Protein AF-A0A2S6ZHN0-F1 (afdb_monomer)

Foldseek 3Di:
DVPDDPVVVVVVVVVVCVLVVLCVPVQNVLVPVDDPDDLLCVQLDPDDDDDDDDLVCLVVCLSVVLVVVQCNQVSLVPDFCVVDVSNHAAAEAEADQVLSSADNPCCLVCLQPVVRSSYHYDHDHLDLVSVCVRQNPVSSVVNVVSDQKDKAAQHPDLVRLVVVLVVQPKDKDKDWDWDWDDDPDTDIDIDIDIDIDRPAHSVRSNVLDDQWMWMGGNPDPHIDIDGDDDLVVDPVNVVVDDPDDDDDDDPD

InterPro domains:
  IPR003688 Type IV secretion system protein TraG/VirD4 [PF02534] (3-246)
  IPR027417 P-loop containing nucleoside triphosphate hydrolase [G3DSA:3.40.50.300] (8-241)
  IPR027417 P-loop containing nucleoside triphosphate hydrolase [SSF52540] (2-240)
  IPR051539 Type IV secretion system coupling protein TraD/TraG/VirD4-like [PTHR37937] (2-244)

Mean predicted aligned error: 7.83 Å

Solvent-accessible surface area (backbone atoms only — not comparable to full-atom values): 15325 Å² total; per-residue (Å²): 114,97,83,53,59,70,70,60,43,52,50,53,52,48,66,61,45,60,82,52,54,65,54,70,39,67,69,50,33,67,69,61,74,65,80,97,73,60,64,70,42,57,25,53,49,99,75,86,87,85,87,87,75,58,83,95,43,34,80,81,39,36,66,58,52,41,50,51,52,38,50,42,49,59,58,48,62,76,59,48,43,92,83,34,86,60,47,74,44,71,41,76,48,73,30,78,53,42,53,73,64,42,74,44,68,55,56,74,68,37,54,83,54,37,58,74,39,40,36,42,80,47,72,38,67,94,48,69,68,54,40,30,73,52,58,35,62,71,50,37,49,52,52,56,74,59,45,57,64,47,79,44,64,46,41,87,51,69,66,57,18,46,55,50,20,60,72,68,32,70,41,78,45,80,46,76,47,77,47,77,48,84,62,102,63,77,48,79,47,79,47,79,46,81,42,85,38,54,62,46,48,38,70,53,42,47,63,50,44,88,60,31,36,37,37,42,45,76,92,54,96,62,74,44,80,46,71,59,87,53,54,90,81,35,71,82,47,51,77,67,66,72,81,85,79,85,80,82,76,84,90,126

Organism: NCBI:txid487867

Structure (mmCIF, N/CA/C/O backbone):
data_AF-A0A2S6ZHN0-F1
#
_entry.id   AF-A0A2S6ZHN0-F1
#
loop_
_atom_site.group_PDB
_atom_site.id
_atom_site.type_symbol
_atom_site.label_atom_id
_atom_site.label_alt_id
_atom_site.label_comp_id
_atom_site.label_asym_id
_atom_site.label_entity_id
_atom_site.label_seq_id
_atom_site.pdbx_PDB_ins_code
_atom_site.Cartn_x
_atom_site.Cartn_y
_atom_site.Cartn_z
_atom_site.occupancy
_atom_site.B_iso_or_equiv
_atom_site.auth_seq_id
_atom_site.auth_comp_id
_atom_site.auth_asym_id
_atom_site.auth_atom_id
_atom_site.pdbx_PDB_model_num
ATOM 1 N N . LEU A 1 1 ? -4.794 26.385 31.614 1.00 54.94 1 LEU A N 1
ATOM 2 C CA . LEU A 1 1 ? -6.122 26.478 30.959 1.00 54.94 1 LEU A CA 1
ATOM 3 C C . LEU A 1 1 ? -7.094 27.342 31.759 1.00 54.94 1 LEU A C 1
ATOM 5 O O . LEU A 1 1 ? -7.532 28.339 31.214 1.00 54.94 1 LEU A O 1
ATOM 9 N N . LEU A 1 2 ? -7.361 27.046 33.039 1.00 55.50 2 LEU A N 1
ATOM 10 C CA . LEU A 1 2 ? -8.273 27.838 33.896 1.00 55.50 2 LEU A CA 1
ATOM 11 C C . LEU A 1 2 ? -7.789 29.262 34.259 1.00 55.50 2 LEU A C 1
ATOM 13 O O . LEU A 1 2 ? -8.520 30.006 34.896 1.00 55.50 2 LEU A O 1
ATOM 17 N N . SER A 1 3 ? -6.566 29.639 33.881 1.00 64.62 3 SER A N 1
ATOM 18 C CA . SER A 1 3 ? -5.940 30.930 34.204 1.00 64.62 3 SER A CA 1
ATOM 19 C C . SER A 1 3 ? -5.756 31.851 32.992 1.00 64.62 3 SER A C 1
ATOM 21 O O . SER A 1 3 ? -5.047 32.848 33.092 1.00 64.62 3 SER A O 1
ATOM 23 N N . GLN A 1 4 ? -6.300 31.489 31.826 1.00 66.00 4 GLN A N 1
ATOM 24 C CA . GLN A 1 4 ? -6.181 32.298 30.610 1.00 66.00 4 GLN A CA 1
ATOM 25 C C . GLN A 1 4 ? -7.371 33.245 30.447 1.00 66.00 4 GLN A C 1
ATOM 27 O O . GLN A 1 4 ? -8.463 32.950 30.923 1.00 66.00 4 GLN A O 1
ATOM 32 N N . ALA A 1 5 ? -7.145 34.371 29.762 1.00 78.38 5 ALA A N 1
ATOM 33 C CA . ALA A 1 5 ? -8.186 35.340 29.426 1.00 78.38 5 ALA A CA 1
ATOM 34 C C . ALA A 1 5 ? -9.361 34.662 28.697 1.00 78.38 5 ALA A C 1
ATOM 36 O O . ALA A 1 5 ? -9.144 33.750 27.893 1.00 78.38 5 ALA A O 1
ATOM 37 N N . GLU A 1 6 ? -10.591 35.110 28.970 1.00 74.62 6 GLU A N 1
ATOM 38 C CA . GLU A 1 6 ? -11.830 34.474 28.489 1.00 74.62 6 GLU A CA 1
ATOM 39 C C . GLU A 1 6 ? -11.846 34.263 26.969 1.00 74.62 6 GLU A C 1
ATOM 41 O O . GLU A 1 6 ? -12.213 33.184 26.506 1.00 74.62 6 GLU A O 1
ATOM 46 N N . GLU A 1 7 ? -11.355 35.232 26.191 1.00 74.81 7 GLU A N 1
ATOM 47 C CA . GLU A 1 7 ? -11.250 35.113 24.731 1.00 74.81 7 GLU A CA 1
ATOM 48 C C . GLU A 1 7 ? -10.302 33.987 24.295 1.00 74.81 7 GLU A C 1
ATOM 50 O O . GLU A 1 7 ? -10.600 33.224 23.374 1.00 74.81 7 GLU A O 1
ATOM 55 N N . THR A 1 8 ? -9.166 33.826 24.980 1.00 78.25 8 THR A N 1
ATOM 56 C CA . THR A 1 8 ? -8.216 32.752 24.668 1.00 78.25 8 THR A CA 1
ATOM 57 C C . THR A 1 8 ? -8.761 31.393 25.097 1.00 78.25 8 THR A C 1
ATOM 59 O O . THR A 1 8 ? -8.550 30.402 24.403 1.00 78.25 8 THR A O 1
ATOM 62 N N . PHE A 1 9 ? -9.498 31.329 26.208 1.00 81.38 9 PHE A N 1
ATOM 63 C CA . PHE A 1 9 ? -10.170 30.107 26.642 1.00 81.38 9 PHE A CA 1
ATOM 64 C C . PHE A 1 9 ? -11.275 29.682 25.664 1.00 81.38 9 PHE A C 1
ATOM 66 O O . PHE A 1 9 ? -11.333 28.513 25.282 1.00 81.38 9 PHE A O 1
ATOM 73 N N . ALA A 1 10 ? -12.107 30.622 25.205 1.00 80.56 10 ALA A N 1
ATOM 74 C CA . ALA A 1 10 ? -13.124 30.378 24.183 1.00 80.56 10 ALA A CA 1
ATOM 75 C C . ALA A 1 10 ? -12.508 29.906 22.857 1.00 80.56 10 ALA A C 1
ATOM 77 O O . ALA A 1 10 ? -12.991 28.932 22.280 1.00 80.56 10 ALA A O 1
ATOM 78 N N . SER A 1 11 ? -11.410 30.530 22.420 1.00 83.94 11 SER A N 1
ATOM 79 C CA . SER A 1 11 ? -10.662 30.108 21.229 1.00 83.94 11 SER A CA 1
ATOM 80 C C . SER A 1 11 ? -10.127 28.675 21.365 1.00 83.94 11 SER A C 1
ATOM 82 O O . SER A 1 11 ? -10.394 27.832 20.511 1.00 83.94 11 SER A O 1
ATOM 84 N N . ILE A 1 12 ? -9.479 28.346 22.490 1.00 83.69 12 ILE A N 1
ATOM 85 C CA . ILE A 1 12 ? -8.986 26.986 22.766 1.00 83.69 12 ILE A CA 1
ATOM 86 C C . ILE A 1 12 ? -10.135 25.969 22.778 1.00 83.69 12 ILE A C 1
ATOM 88 O O . ILE A 1 12 ? -10.010 24.884 22.211 1.00 83.69 12 ILE A O 1
ATOM 92 N N . MET A 1 13 ? -11.257 26.310 23.413 1.00 83.69 13 MET A N 1
ATOM 93 C CA . MET A 1 13 ? -12.425 25.436 23.482 1.00 83.69 13 MET A CA 1
ATOM 94 C C . MET A 1 13 ? -13.052 25.206 22.101 1.00 83.69 13 MET A C 1
ATOM 96 O O . MET A 1 13 ? -13.502 24.098 21.818 1.00 83.69 13 MET A O 1
ATOM 100 N N . GLY A 1 14 ? -13.064 26.226 21.238 1.00 81.44 14 GLY A N 1
ATOM 101 C CA . GLY A 1 14 ? -13.498 26.110 19.846 1.00 81.44 14 GLY A CA 1
ATOM 102 C C . GLY A 1 14 ? -12.643 25.110 19.069 1.00 81.44 14 GLY A C 1
ATOM 103 O O . GLY A 1 14 ? -13.171 24.121 18.560 1.00 81.44 14 GLY A O 1
ATOM 104 N N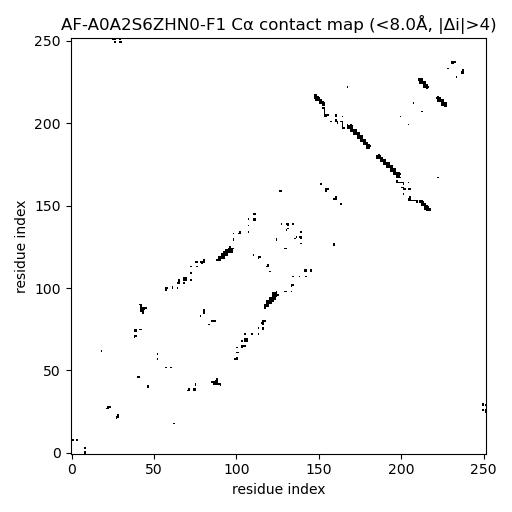 . THR A 1 15 ? -11.322 25.299 19.081 1.00 83.12 15 THR A N 1
ATOM 105 C CA . THR A 1 15 ? -10.363 24.415 18.398 1.00 83.12 15 THR A CA 1
ATOM 106 C C . THR A 1 15 ? -10.394 22.983 18.940 1.00 83.12 15 THR A C 1
ATOM 108 O O . THR A 1 15 ? -10.197 22.029 18.196 1.00 83.12 15 THR A O 1
ATOM 111 N N . PHE A 1 16 ? -10.667 22.800 20.236 1.00 82.31 16 PHE A N 1
ATOM 112 C CA . PHE A 1 16 ? -10.803 21.470 20.836 1.00 82.31 16 PHE A CA 1
ATOM 113 C C . PHE A 1 16 ? -12.096 20.752 20.423 1.00 82.31 16 PHE A C 1
ATOM 115 O O . PHE A 1 16 ? -12.094 19.536 20.234 1.00 82.31 16 PHE A O 1
ATOM 122 N N . LYS A 1 17 ? -13.209 21.483 20.296 1.00 82.81 17 LYS A N 1
ATOM 123 C CA . LYS A 1 17 ? -14.511 20.903 19.933 1.00 82.81 17 LYS A CA 1
ATOM 124 C C . LYS A 1 17 ? -14.601 20.533 18.459 1.00 82.81 17 LYS A C 1
ATOM 126 O O . LYS A 1 17 ? -15.274 19.563 18.128 1.00 82.81 17 LYS A O 1
ATOM 131 N N . GLU A 1 18 ? -13.928 21.274 17.586 1.00 82.62 18 GLU A N 1
ATOM 132 C CA . GLU A 1 18 ? -14.043 21.104 16.137 1.00 82.62 18 GLU A CA 1
ATOM 133 C C . GLU A 1 18 ? -13.786 19.655 15.655 1.00 82.62 18 GLU A C 1
ATOM 135 O O . GLU A 1 18 ? -14.659 19.111 14.973 1.00 82.62 18 GLU A O 1
ATOM 140 N N . PRO A 1 19 ? -12.713 18.949 16.076 1.00 79.69 19 PRO A N 1
ATOM 141 C CA . PRO A 1 19 ? -12.497 17.546 15.703 1.00 79.69 19 PRO A CA 1
ATOM 142 C C . PRO A 1 19 ? -13.522 16.571 16.304 1.00 79.69 19 PRO A C 1
ATOM 144 O O . PRO A 1 19 ? -13.689 15.458 15.802 1.00 79.69 19 PRO A O 1
ATOM 147 N N . LEU A 1 20 ? -14.192 16.956 17.395 1.00 84.44 20 LEU A N 1
ATOM 148 C CA . LEU A 1 20 ? -15.192 16.131 18.075 1.00 84.44 20 LEU A CA 1
ATOM 149 C C . LEU A 1 20 ? -16.580 16.249 17.435 1.00 84.44 20 LEU A C 1
ATOM 151 O O . LEU A 1 20 ? -17.410 15.366 17.635 1.00 84.44 20 LEU A O 1
ATOM 155 N N . ASN A 1 21 ? -16.825 17.280 16.620 1.00 84.56 21 ASN A N 1
ATOM 156 C CA . ASN A 1 21 ? -18.129 17.519 15.994 1.00 84.56 21 ASN A CA 1
ATOM 157 C C . ASN A 1 21 ? -18.622 16.342 15.141 1.00 84.56 21 ASN A C 1
ATOM 159 O O . ASN A 1 21 ? -19.826 16.128 15.034 1.00 84.56 21 ASN A O 1
ATOM 163 N N . GLN A 1 22 ? -17.717 15.540 14.572 1.00 81.94 22 GLN A N 1
ATOM 164 C CA . GLN A 1 22 ? -18.093 14.334 13.829 1.00 81.94 22 GLN A CA 1
ATOM 165 C C . GLN A 1 22 ? -18.891 13.334 14.686 1.00 81.94 22 GLN A C 1
ATOM 167 O O . GLN A 1 22 ? -19.795 12.683 14.168 1.00 81.94 22 GLN A O 1
ATOM 172 N N . PHE A 1 23 ? -18.609 13.245 15.993 1.00 85.88 23 PHE A N 1
ATOM 173 C CA . PHE A 1 23 ? -19.272 12.323 16.927 1.00 85.88 23 PHE A CA 1
ATOM 174 C C . PHE A 1 23 ? -20.663 12.800 17.353 1.00 85.88 23 PHE A C 1
ATOM 176 O O . PHE A 1 23 ? -21.388 12.060 18.000 1.00 85.88 23 PHE A O 1
ATOM 183 N N . ILE A 1 24 ? -21.074 14.008 16.952 1.00 86.19 24 ILE A N 1
ATOM 184 C CA . ILE A 1 24 ? -22.467 14.453 17.096 1.00 86.19 24 ILE A CA 1
ATOM 185 C C . ILE A 1 24 ? -23.378 13.663 16.140 1.00 86.19 24 ILE A C 1
ATOM 187 O O . ILE A 1 24 ? -24.579 13.545 16.375 1.00 86.19 24 ILE A O 1
ATOM 191 N N . ASN A 1 25 ? -22.826 13.108 15.053 1.00 84.62 25 ASN A N 1
ATOM 192 C CA . ASN A 1 25 ? -23.584 12.261 14.145 1.00 84.62 25 ASN A CA 1
ATOM 193 C C . ASN A 1 25 ? -24.035 10.982 14.879 1.00 84.62 25 ASN A C 1
ATOM 195 O O . ASN A 1 25 ? -23.173 10.192 15.269 1.00 84.62 25 ASN A O 1
ATOM 199 N N . PRO A 1 26 ? -25.351 10.716 14.999 1.00 86.88 26 PRO A N 1
ATOM 200 C CA . PRO A 1 26 ? -25.861 9.576 15.762 1.00 86.88 26 PRO A CA 1
ATOM 201 C C . PRO A 1 26 ? -25.418 8.227 15.181 1.00 86.88 26 PRO A C 1
ATOM 203 O O . PRO A 1 26 ? -25.310 7.248 15.909 1.00 86.88 26 PRO A O 1
ATOM 206 N N . ILE A 1 27 ? -25.109 8.172 13.880 1.00 84.44 27 ILE A N 1
ATOM 207 C CA . ILE A 1 27 ? -24.550 6.979 13.238 1.00 84.44 27 ILE A CA 1
ATOM 208 C C . ILE A 1 27 ? -23.132 6.718 13.728 1.00 84.44 27 ILE A C 1
ATOM 210 O O . ILE A 1 27 ? -22.792 5.576 14.028 1.00 84.44 27 ILE A O 1
ATOM 214 N N . LEU A 1 28 ? -22.305 7.761 13.810 1.00 85.12 28 LEU A N 1
ATOM 215 C CA . LEU A 1 28 ? -20.936 7.609 14.281 1.00 85.12 28 LEU A CA 1
ATOM 216 C C . LEU A 1 28 ? -20.892 7.337 15.785 1.00 85.12 28 LEU A C 1
ATOM 218 O O . LEU A 1 28 ? -20.127 6.477 16.212 1.00 85.12 28 LEU A O 1
ATOM 222 N N . ASP A 1 29 ? -21.723 8.028 16.564 1.00 88.12 29 ASP A N 1
ATOM 223 C CA . ASP A 1 29 ? -21.873 7.791 17.999 1.00 88.12 29 ASP A CA 1
ATOM 224 C C . ASP A 1 29 ? -22.263 6.331 18.266 1.00 88.12 29 ASP A C 1
ATOM 226 O O . ASP A 1 29 ? -21.507 5.604 18.902 1.00 88.12 29 ASP A O 1
ATOM 230 N N . ALA A 1 30 ? -23.341 5.838 17.646 1.00 87.38 30 ALA A N 1
ATOM 231 C CA . ALA A 1 30 ? -23.763 4.442 17.781 1.00 87.38 30 ALA A CA 1
ATOM 232 C C . ALA A 1 30 ? -22.699 3.435 17.303 1.00 87.38 30 ALA A C 1
ATOM 234 O O . ALA A 1 30 ? -22.547 2.364 17.886 1.00 87.38 30 ALA A O 1
ATOM 235 N N . ALA A 1 31 ? -21.941 3.761 16.251 1.00 83.69 31 ALA A N 1
ATOM 236 C CA . ALA A 1 31 ? -20.857 2.907 15.765 1.00 83.69 31 ALA A CA 1
ATOM 237 C C . ALA A 1 31 ? -19.626 2.896 16.689 1.00 83.69 31 ALA A C 1
ATOM 239 O O . ALA A 1 31 ? -18.811 1.979 16.602 1.00 83.69 31 ALA A O 1
ATOM 240 N N . THR A 1 32 ? -19.466 3.907 17.549 1.00 86.62 32 THR A N 1
ATOM 241 C CA . THR A 1 32 ? -18.297 4.078 18.430 1.00 86.62 32 THR A CA 1
ATOM 242 C C . THR A 1 32 ? -18.630 3.984 19.922 1.00 86.62 32 THR A C 1
ATOM 244 O O . THR A 1 32 ? -17.723 4.023 20.751 1.00 86.62 32 THR A O 1
ATOM 247 N N . SER A 1 33 ? -19.901 3.774 20.280 1.00 88.94 33 SER A N 1
ATOM 248 C CA . SER A 1 33 ? -20.387 3.671 21.663 1.00 88.94 33 SER A CA 1
ATOM 249 C C . SER A 1 33 ? -20.028 2.354 22.359 1.00 88.94 33 SER A C 1
ATOM 251 O O . SER A 1 33 ? -20.261 2.195 23.557 1.00 88.94 33 SER A O 1
ATOM 253 N N . GLY A 1 34 ? -19.502 1.380 21.620 1.00 88.69 34 GLY A N 1
ATOM 254 C CA . GLY A 1 34 ? -19.149 0.058 22.120 1.00 88.69 34 GLY A CA 1
ATOM 255 C C . GLY A 1 34 ? -17.919 -0.500 21.420 1.00 88.69 34 GLY A C 1
ATOM 256 O O . GLY A 1 34 ? -17.305 0.160 20.582 1.00 88.69 34 GLY A O 1
ATOM 257 N N . ASN A 1 35 ? -17.538 -1.723 21.784 1.00 89.56 35 ASN A N 1
ATOM 258 C CA . ASN A 1 35 ? -16.418 -2.383 21.140 1.00 89.56 35 ASN A CA 1
ATOM 259 C C . ASN A 1 35 ? -16.554 -3.912 21.139 1.00 89.56 35 ASN A C 1
ATOM 261 O O . ASN A 1 35 ? -16.540 -4.534 22.200 1.00 89.56 35 ASN A O 1
ATOM 265 N N . ASP A 1 36 ? -16.613 -4.510 19.949 1.00 87.69 36 ASP A N 1
ATOM 266 C CA . ASP A 1 36 ? -16.720 -5.965 19.771 1.00 87.69 36 ASP A CA 1
ATOM 267 C C . ASP A 1 36 ? -15.350 -6.664 19.720 1.00 87.69 36 ASP A C 1
ATOM 269 O O . ASP A 1 36 ? -15.246 -7.882 19.896 1.00 87.69 36 ASP A O 1
ATOM 273 N N . PHE A 1 37 ? -14.273 -5.917 19.452 1.00 91.69 37 PHE A N 1
ATOM 274 C CA . PHE A 1 37 ? -12.925 -6.468 19.324 1.00 91.69 37 PHE A CA 1
ATOM 275 C C . PHE A 1 37 ? -11.850 -5.473 19.759 1.00 91.69 37 PHE A C 1
ATOM 277 O O . PHE A 1 37 ? -11.944 -4.272 19.551 1.00 91.69 37 PHE A O 1
ATOM 284 N N . LEU A 1 38 ? -10.748 -5.963 20.319 1.00 93.81 38 LEU A N 1
ATOM 285 C CA . LEU A 1 38 ? -9.634 -5.091 20.675 1.00 93.81 38 LEU A CA 1
ATOM 286 C C . LEU A 1 38 ? -8.626 -5.022 19.528 1.00 93.81 38 LEU A C 1
ATOM 288 O O . LEU A 1 38 ? -8.196 -6.047 19.002 1.00 93.81 38 LEU A O 1
ATOM 292 N N . LEU A 1 39 ? -8.155 -3.818 19.196 1.00 94.56 39 LEU A N 1
ATOM 293 C CA . LEU A 1 39 ? -7.037 -3.651 18.256 1.00 94.56 39 LEU A CA 1
ATOM 294 C C . LEU A 1 39 ? -5.747 -4.318 18.765 1.00 94.56 39 LEU A C 1
ATOM 296 O O . LEU A 1 39 ? -4.875 -4.646 17.969 1.00 94.56 39 LEU A O 1
ATOM 300 N N . THR A 1 40 ? -5.631 -4.567 20.073 1.00 94.44 40 THR A N 1
ATOM 301 C CA . THR A 1 40 ? -4.529 -5.326 20.692 1.00 94.44 40 THR A CA 1
ATOM 302 C C . THR A 1 40 ? -4.643 -6.841 20.508 1.00 94.44 40 THR A C 1
ATOM 304 O O . THR A 1 40 ? -3.696 -7.556 20.842 1.00 94.44 40 THR A O 1
ATOM 307 N N . ASP A 1 41 ? -5.779 -7.340 20.011 1.00 95.38 41 ASP A N 1
ATOM 308 C CA . ASP A 1 41 ? -5.947 -8.748 19.641 1.00 95.38 41 ASP A CA 1
ATOM 309 C C . ASP A 1 41 ? -5.419 -9.040 18.235 1.00 95.38 41 ASP A C 1
ATOM 311 O O . ASP A 1 41 ? -5.170 -10.201 17.889 1.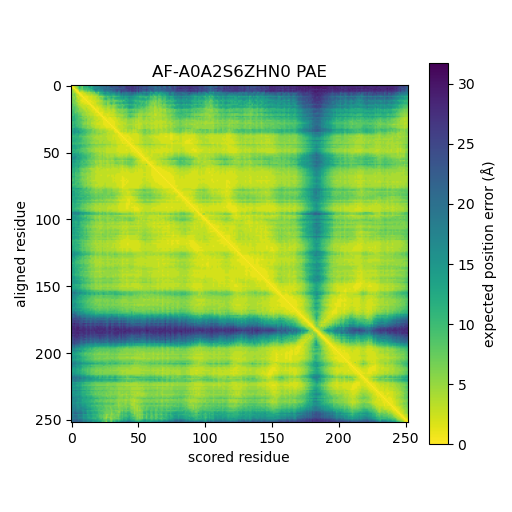00 95.38 41 ASP A O 1
ATOM 315 N N . VAL A 1 42 ? -5.231 -7.994 17.425 1.00 94.62 42 VAL A N 1
ATOM 316 C CA . VAL A 1 42 ? -4.542 -8.090 16.140 1.00 94.62 42 VAL A CA 1
ATOM 317 C C . VAL A 1 42 ? -3.175 -8.732 16.393 1.00 94.62 42 VAL A C 1
ATOM 319 O O . VAL A 1 42 ? -2.519 -8.469 17.396 1.00 94.62 42 VAL A O 1
ATOM 322 N N . ARG A 1 43 ? -2.784 -9.674 15.529 1.00 95.19 43 ARG A N 1
ATOM 323 C CA . ARG A 1 43 ? -1.592 -10.539 15.666 1.00 95.19 43 ARG A CA 1
ATOM 324 C C . ARG A 1 43 ? -1.629 -11.597 16.779 1.00 95.19 43 ARG A C 1
ATOM 326 O O . ARG A 1 43 ? -0.876 -12.566 16.676 1.00 95.19 43 ARG A O 1
ATOM 333 N N . LYS A 1 44 ? -2.487 -11.479 17.799 1.00 95.56 44 LYS A N 1
ATOM 334 C CA . LYS A 1 44 ? -2.651 -12.513 18.844 1.00 95.56 44 LYS A CA 1
ATOM 335 C C . LYS A 1 44 ? -3.593 -13.633 18.428 1.00 95.56 44 LYS A C 1
ATOM 337 O O . LYS A 1 44 ? -3.354 -14.797 18.745 1.00 95.56 44 LYS A O 1
ATOM 342 N N . LYS A 1 45 ? -4.651 -13.280 17.698 1.00 95.00 45 LYS A N 1
ATOM 343 C CA . LYS A 1 45 ? -5.633 -14.211 17.129 1.00 95.00 45 LYS A CA 1
ATOM 344 C C . LYS A 1 45 ? -5.784 -13.979 15.626 1.00 95.00 45 LYS A C 1
ATOM 346 O O . LYS A 1 45 ? -5.399 -12.931 15.109 1.00 95.00 45 LYS A O 1
ATOM 351 N N . LYS A 1 46 ? -6.349 -14.959 14.917 1.00 93.75 46 LYS A N 1
ATOM 352 C CA . LYS A 1 46 ? -6.736 -14.795 13.509 1.00 93.75 46 LYS A CA 1
ATOM 353 C C . LYS A 1 46 ? -7.910 -13.815 13.447 1.00 93.75 46 LYS A C 1
ATOM 355 O O . LYS A 1 46 ? -9.013 -14.165 13.852 1.00 93.75 46 LYS A O 1
ATOM 360 N N . LEU A 1 47 ? -7.649 -12.592 12.996 1.00 93.19 47 LEU A N 1
ATOM 361 C CA . LEU A 1 47 ? -8.619 -11.501 12.934 1.00 93.19 47 LEU A CA 1
ATOM 362 C C . LEU A 1 47 ? -8.451 -10.750 11.611 1.00 93.19 47 LEU A C 1
ATOM 364 O O . LEU A 1 47 ? -7.331 -10.398 11.242 1.00 93.19 47 LEU A O 1
ATOM 368 N N . SER A 1 48 ? -9.567 -10.488 10.935 1.00 92.62 48 SER A N 1
ATOM 369 C CA . SER A 1 48 ? -9.637 -9.652 9.736 1.00 92.62 48 SER A CA 1
ATOM 370 C C . SER A 1 48 ? -10.604 -8.508 10.002 1.00 92.62 48 SER A C 1
ATOM 372 O O . SER A 1 48 ? -11.726 -8.741 10.445 1.00 92.62 48 SER A O 1
ATOM 374 N N . ILE A 1 49 ? -10.153 -7.282 9.752 1.00 92.88 49 ILE A N 1
ATOM 375 C CA . ILE A 1 49 ? -10.937 -6.059 9.933 1.00 92.88 49 ILE A CA 1
ATOM 376 C C . ILE A 1 49 ? -11.131 -5.459 8.544 1.00 92.88 49 ILE A C 1
ATOM 378 O O . ILE A 1 49 ? -10.154 -5.219 7.839 1.00 92.88 49 ILE A O 1
ATOM 382 N N . TYR A 1 50 ? -12.384 -5.238 8.156 1.00 91.25 50 TYR A N 1
ATOM 383 C CA . TYR A 1 50 ? -12.738 -4.637 6.874 1.00 91.25 50 TYR A CA 1
ATOM 384 C C . TYR A 1 50 ? -13.228 -3.215 7.115 1.00 91.25 50 TYR A C 1
ATOM 386 O O . TYR A 1 50 ? -14.157 -3.003 7.892 1.00 91.25 50 TYR A O 1
ATOM 394 N N . ILE A 1 51 ? -12.607 -2.249 6.443 1.00 88.81 51 ILE A N 1
ATOM 395 C CA . ILE A 1 51 ? -12.993 -0.841 6.507 1.00 88.81 51 ILE A CA 1
ATOM 396 C C . ILE A 1 51 ? -13.625 -0.497 5.163 1.00 88.81 51 ILE A C 1
ATOM 398 O O . ILE A 1 51 ? -12.937 -0.435 4.149 1.00 88.81 51 ILE A O 1
ATOM 402 N N . GLY A 1 52 ? -14.945 -0.327 5.154 1.00 87.88 52 GLY A N 1
ATOM 403 C CA . GLY A 1 52 ? -15.701 0.078 3.973 1.00 87.88 52 GLY A CA 1
ATOM 404 C C . GLY A 1 52 ? -16.179 1.513 4.126 1.00 87.88 52 GLY A C 1
ATOM 405 O O . GLY A 1 52 ? -16.933 1.809 5.050 1.00 87.88 52 GLY A O 1
ATOM 406 N N . ILE A 1 53 ? -15.758 2.396 3.223 1.00 84.56 53 ILE A N 1
ATOM 407 C CA . ILE A 1 53 ? -16.171 3.801 3.215 1.00 84.56 53 ILE A CA 1
ATOM 408 C C . ILE A 1 53 ? -16.747 4.108 1.843 1.00 84.56 53 ILE A C 1
ATOM 410 O O . ILE A 1 53 ? -16.168 3.758 0.817 1.00 84.56 53 ILE A O 1
ATOM 414 N N . GLN A 1 54 ? -17.913 4.745 1.823 1.00 85.25 54 GLN A N 1
ATOM 415 C CA . GLN A 1 54 ? -18.515 5.177 0.570 1.00 85.25 54 GLN A CA 1
ATOM 416 C C . GLN A 1 54 ? -17.700 6.341 -0.019 1.00 85.25 54 GLN A C 1
ATOM 418 O O . GLN A 1 54 ? -17.291 7.223 0.741 1.00 85.25 54 GLN A O 1
ATOM 423 N N . PRO A 1 55 ? -17.493 6.407 -1.348 1.00 82.50 55 PRO A N 1
ATOM 424 C CA . PRO A 1 55 ? -16.663 7.447 -1.963 1.00 82.50 55 PRO A CA 1
ATOM 425 C C . PRO A 1 55 ? -17.063 8.883 -1.588 1.00 82.50 55 PRO A C 1
ATOM 427 O O . PRO A 1 55 ? -16.209 9.721 -1.314 1.00 82.50 55 PRO A O 1
ATOM 430 N N . A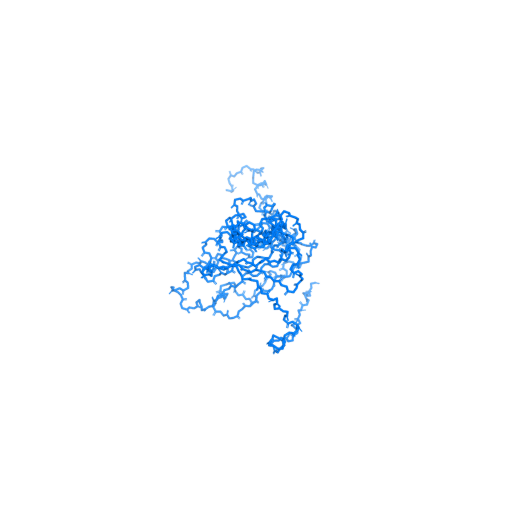SN A 1 56 ? -18.366 9.160 -1.477 1.00 83.94 56 ASN A N 1
ATOM 431 C CA . ASN A 1 56 ? -18.912 10.462 -1.069 1.00 83.94 56 ASN A CA 1
ATOM 432 C C . ASN A 1 56 ? -18.672 10.818 0.414 1.00 83.94 56 ASN A C 1
ATOM 434 O O . ASN A 1 56 ? -18.977 11.936 0.819 1.00 83.94 56 ASN A O 1
ATOM 438 N N . LYS A 1 57 ? -18.151 9.887 1.222 1.00 84.00 57 LYS A N 1
ATOM 439 C CA . LYS A 1 57 ? -17.880 10.050 2.659 1.00 84.00 57 LYS A CA 1
ATOM 440 C C . LYS A 1 57 ? -16.399 9.985 3.023 1.00 84.00 57 LYS A C 1
ATOM 442 O O . LYS A 1 57 ? -16.065 10.155 4.195 1.00 84.00 57 LYS A O 1
ATOM 447 N N . LEU A 1 58 ? -15.504 9.799 2.050 1.00 82.69 58 LEU A N 1
ATOM 448 C CA . LEU A 1 58 ? -14.058 9.707 2.287 1.00 82.69 58 LEU A CA 1
ATOM 449 C C . LEU A 1 58 ? -13.493 10.958 2.972 1.00 82.69 58 LEU A C 1
ATOM 451 O O . LEU A 1 58 ? -12.785 10.840 3.970 1.00 82.69 58 LEU A O 1
ATOM 455 N N . ALA A 1 59 ? -13.853 12.149 2.482 1.00 80.75 59 ALA A N 1
ATOM 456 C CA . ALA A 1 59 ? -13.371 13.411 3.043 1.00 80.75 59 ALA A CA 1
ATOM 457 C C . ALA A 1 59 ? -13.805 13.599 4.508 1.00 80.75 59 ALA A C 1
ATOM 459 O O . ALA A 1 59 ? -12.980 13.935 5.355 1.00 80.75 59 ALA A O 1
ATOM 460 N N . GLU A 1 60 ? -15.074 13.311 4.813 1.00 79.75 60 GLU A N 1
ATOM 461 C CA . GLU A 1 60 ? -15.640 13.393 6.168 1.00 79.75 60 GLU A CA 1
ATOM 462 C C . GLU A 1 60 ? -15.025 12.342 7.112 1.00 79.75 60 GLU A C 1
ATOM 464 O O . GLU A 1 60 ? -14.844 12.594 8.299 1.00 79.75 60 GLU A O 1
ATOM 469 N N . SER A 1 61 ? -14.654 11.172 6.584 1.00 84.44 61 SER A N 1
ATOM 470 C CA . SER A 1 61 ? -14.138 10.044 7.375 1.00 84.44 61 SER A CA 1
ATOM 471 C C . SER A 1 61 ? -12.638 10.131 7.661 1.00 84.44 61 SER A C 1
ATOM 473 O O . SER A 1 61 ? -12.109 9.324 8.426 1.00 84.44 61 SER A O 1
ATOM 475 N N . ARG A 1 62 ? -11.922 11.090 7.062 1.00 84.62 62 ARG A N 1
ATOM 476 C CA . ARG A 1 62 ? -10.453 11.164 7.104 1.00 84.62 62 ARG A CA 1
ATOM 477 C C . ARG A 1 62 ? -9.885 11.178 8.523 1.00 84.62 62 ARG A C 1
ATOM 479 O O . ARG A 1 62 ? -8.854 10.549 8.774 1.00 84.62 62 ARG A O 1
ATOM 486 N N . LEU A 1 63 ? -10.545 11.884 9.442 1.00 85.69 63 LEU A N 1
ATOM 487 C CA . LEU A 1 63 ? -10.131 11.959 10.842 1.00 85.69 63 LEU A CA 1
ATOM 488 C C . LEU A 1 63 ? -10.262 10.596 11.536 1.00 85.69 63 LEU A C 1
ATOM 490 O O . LEU A 1 63 ? -9.326 10.159 12.204 1.00 85.69 63 LEU A O 1
ATOM 494 N N . LEU A 1 64 ? -11.370 9.884 11.317 1.00 88.38 64 LEU A N 1
ATOM 495 C CA . LEU A 1 64 ? -11.589 8.538 11.857 1.00 88.38 64 LEU A CA 1
ATOM 496 C C . LEU A 1 64 ? -10.613 7.518 11.285 1.00 88.38 64 LEU A C 1
ATOM 498 O O . LEU A 1 64 ? -10.075 6.709 12.034 1.00 88.38 64 LEU A O 1
ATOM 502 N N . ILE A 1 65 ? -10.345 7.582 9.979 1.00 89.31 65 ILE A N 1
ATOM 503 C CA . ILE A 1 65 ? -9.355 6.723 9.319 1.00 89.31 65 ILE A CA 1
ATOM 504 C C . ILE A 1 65 ? -7.981 6.928 9.964 1.00 89.31 65 ILE A C 1
ATOM 506 O O . ILE A 1 65 ? -7.331 5.963 10.368 1.00 89.31 65 ILE A O 1
ATOM 510 N N . ASN A 1 66 ? -7.552 8.187 10.105 1.00 90.88 66 ASN A N 1
ATOM 511 C CA . ASN A 1 66 ? -6.275 8.517 10.732 1.00 90.88 66 ASN A CA 1
ATOM 512 C C . ASN A 1 66 ? -6.215 8.033 12.181 1.00 90.88 66 ASN A C 1
ATOM 514 O O . ASN A 1 66 ? -5.215 7.435 12.577 1.00 90.88 66 ASN A O 1
ATOM 518 N N . LEU A 1 67 ? -7.281 8.239 12.956 1.00 91.38 67 LEU A N 1
ATOM 519 C CA . LEU A 1 67 ? -7.369 7.776 14.338 1.00 91.38 67 LEU A CA 1
ATOM 520 C C . LEU A 1 67 ? -7.274 6.248 14.428 1.00 91.38 67 LEU A C 1
ATOM 522 O O . LEU A 1 67 ? -6.485 5.732 15.219 1.00 91.38 67 LEU A O 1
ATOM 526 N N . LEU A 1 68 ? -8.030 5.530 13.597 1.00 92.38 68 LEU A N 1
ATOM 527 C CA . LEU A 1 68 ? -8.065 4.071 13.571 1.00 92.38 68 LEU A CA 1
ATOM 528 C C . LEU A 1 68 ? -6.690 3.487 13.241 1.00 92.38 68 LEU A C 1
ATOM 530 O O . LEU A 1 68 ? -6.189 2.655 13.996 1.00 92.38 68 LEU A O 1
ATOM 534 N N . PHE A 1 69 ? -6.050 3.943 12.160 1.00 94.12 69 PHE A N 1
ATOM 535 C CA . PHE A 1 69 ? -4.710 3.471 11.804 1.00 94.12 69 PHE A CA 1
ATOM 536 C C . PHE A 1 69 ? -3.666 3.875 12.844 1.00 94.12 69 PHE A C 1
ATOM 538 O O . PHE A 1 69 ? -2.772 3.082 13.141 1.00 94.12 69 PHE A O 1
ATOM 545 N N . SER A 1 70 ? -3.794 5.066 13.440 1.00 94.62 70 SER A N 1
ATOM 546 C CA . SER A 1 70 ? -2.888 5.514 14.504 1.00 94.62 70 SER A CA 1
ATOM 547 C C . SER A 1 70 ? -2.967 4.596 15.711 1.00 94.62 70 SER A C 1
ATOM 549 O O . SER A 1 70 ? -1.940 4.136 16.204 1.00 94.62 70 SER A O 1
ATOM 551 N N . GLN A 1 71 ? -4.178 4.265 16.159 1.00 94.94 71 GLN A N 1
ATOM 552 C CA . GLN A 1 71 ? -4.372 3.320 17.253 1.00 94.94 71 GLN A CA 1
ATOM 553 C C . GLN A 1 71 ? -3.902 1.916 16.876 1.00 94.94 71 GLN A C 1
ATOM 555 O O . GLN A 1 71 ? -3.182 1.294 17.654 1.00 94.94 71 GLN A O 1
ATOM 560 N N . LEU A 1 72 ? -4.263 1.426 15.687 1.00 95.69 72 LEU A N 1
ATOM 561 C CA . LEU A 1 72 ? -3.888 0.096 15.216 1.00 95.69 72 LEU A CA 1
ATOM 562 C C . LEU A 1 72 ? -2.369 -0.083 15.238 1.00 95.69 72 LEU A C 1
ATOM 564 O O . LEU A 1 72 ? -1.885 -1.046 15.831 1.00 95.69 72 LEU A O 1
ATOM 568 N N . ILE A 1 73 ? -1.623 0.847 14.641 1.00 95.81 73 ILE A N 1
ATOM 569 C CA . ILE A 1 73 ? -0.163 0.775 14.580 1.00 95.81 73 ILE A CA 1
ATOM 570 C C . ILE A 1 73 ? 0.420 0.954 15.983 1.00 95.81 73 ILE A C 1
ATOM 572 O O . ILE A 1 73 ? 1.086 0.042 16.463 1.00 95.81 73 ILE A O 1
ATOM 576 N N . ASN A 1 74 ? 0.086 2.034 16.698 1.00 95.50 74 ASN A N 1
ATOM 577 C CA . ASN A 1 74 ? 0.673 2.321 18.014 1.00 95.50 74 ASN A CA 1
ATOM 578 C C . ASN A 1 74 ? 0.431 1.213 19.047 1.00 95.50 74 ASN A C 1
ATOM 580 O O . ASN A 1 74 ? 1.286 0.954 19.890 1.00 95.50 74 ASN A O 1
ATOM 584 N N . LEU A 1 75 ? -0.731 0.554 19.019 1.00 95.50 75 LEU A N 1
ATOM 585 C CA . LEU A 1 75 ? -1.032 -0.556 19.926 1.00 95.50 75 LEU A CA 1
ATOM 586 C C . LEU A 1 75 ? -0.294 -1.843 19.545 1.00 95.50 75 LEU A C 1
ATOM 588 O O . LEU A 1 75 ? -0.001 -2.646 20.430 1.00 95.50 75 LEU A O 1
ATOM 592 N N . ASN A 1 76 ? 0.027 -2.030 18.264 1.00 95.50 76 ASN A N 1
ATOM 593 C CA . ASN A 1 76 ? 0.685 -3.230 17.749 1.00 95.50 76 ASN A CA 1
ATOM 594 C C . ASN A 1 76 ? 2.201 -3.069 17.550 1.00 95.50 76 ASN A C 1
ATOM 596 O O . ASN A 1 76 ? 2.855 -4.043 17.184 1.00 95.50 76 ASN A O 1
ATOM 600 N N . THR A 1 77 ? 2.778 -1.897 17.825 1.00 94.81 77 THR A N 1
ATOM 601 C CA . THR A 1 77 ? 4.226 -1.636 17.726 1.00 94.81 77 THR A CA 1
ATOM 602 C C . THR A 1 77 ? 4.885 -1.314 19.071 1.00 94.81 77 THR A C 1
ATOM 604 O O . THR A 1 77 ? 5.976 -0.756 19.105 1.00 94.81 77 THR A O 1
ATOM 607 N N . LYS A 1 78 ? 4.245 -1.666 20.196 1.00 93.19 78 LYS A N 1
ATOM 608 C CA . LYS A 1 78 ? 4.815 -1.475 21.547 1.00 93.19 78 LYS A CA 1
ATOM 609 C C . LYS A 1 78 ? 5.923 -2.472 21.884 1.00 93.19 78 LYS A C 1
ATOM 611 O O . LYS A 1 78 ? 6.855 -2.139 22.604 1.00 93.19 78 LYS A O 1
ATOM 616 N N . GLU A 1 79 ? 5.798 -3.699 21.387 1.00 93.25 79 GLU A N 1
ATOM 617 C CA . GLU A 1 79 ? 6.690 -4.813 21.705 1.00 93.25 79 GLU A CA 1
ATOM 618 C C . GLU A 1 79 ? 7.013 -5.606 20.441 1.00 93.25 79 GLU A C 1
ATOM 620 O O . GLU A 1 79 ? 6.139 -5.874 19.608 1.00 93.25 79 GLU A O 1
ATOM 625 N N . LEU A 1 80 ? 8.275 -6.014 20.308 1.00 94.00 80 LEU A N 1
ATOM 626 C CA . LEU A 1 80 ? 8.699 -6.880 19.215 1.00 94.00 80 LEU A CA 1
ATOM 627 C C . LEU A 1 80 ? 8.089 -8.284 19.379 1.00 94.00 80 LEU A C 1
ATOM 629 O O . LEU A 1 80 ? 8.048 -8.802 20.496 1.00 94.00 80 LEU A O 1
ATOM 633 N N . PRO A 1 81 ? 7.674 -8.953 18.283 1.00 93.38 81 PRO A N 1
ATOM 634 C CA . PRO A 1 81 ? 7.114 -10.306 18.344 1.00 93.38 81 PRO A CA 1
ATOM 635 C C . PRO A 1 81 ? 8.025 -11.340 19.024 1.00 93.38 81 PRO A C 1
ATOM 637 O O . PRO A 1 81 ? 7.527 -12.291 19.613 1.00 93.38 81 PRO A O 1
ATOM 640 N N . GLN A 1 82 ? 9.346 -11.145 18.987 1.00 93.12 82 GLN A N 1
ATOM 641 C CA . GLN A 1 82 ? 10.320 -12.024 19.648 1.00 93.12 82 GLN A CA 1
ATOM 642 C C . GLN A 1 82 ? 10.240 -11.955 21.182 1.00 93.12 82 GLN A C 1
ATOM 644 O O . GLN A 1 82 ? 10.538 -12.934 21.858 1.00 93.12 82 GLN A O 1
ATOM 649 N N . ASN A 1 83 ? 9.795 -10.819 21.724 1.00 95.06 83 ASN A N 1
ATOM 650 C CA . ASN A 1 83 ? 9.715 -10.577 23.165 1.00 95.06 83 ASN A CA 1
ATOM 651 C C . ASN A 1 83 ? 8.349 -10.965 23.748 1.00 95.06 83 ASN A C 1
ATOM 653 O O . ASN A 1 83 ? 8.188 -10.989 24.965 1.00 95.06 83 ASN A O 1
ATOM 657 N N . ASN A 1 84 ? 7.361 -11.264 22.899 1.00 94.44 84 ASN A N 1
ATOM 658 C CA . ASN A 1 84 ? 6.007 -11.580 23.331 1.00 94.44 84 ASN A CA 1
ATOM 659 C C . ASN A 1 84 ? 5.450 -12.794 22.563 1.00 94.44 84 ASN A C 1
ATOM 661 O O . ASN A 1 84 ? 4.929 -12.637 21.453 1.00 94.44 84 ASN A O 1
ATOM 665 N N . PRO A 1 85 ? 5.466 -13.998 23.171 1.00 94.06 85 PRO A N 1
ATOM 666 C CA . PRO A 1 85 ? 4.955 -15.226 22.556 1.00 94.06 85 PRO A CA 1
ATOM 667 C C . PRO A 1 85 ? 3.467 -15.192 22.175 1.00 94.06 85 PRO A C 1
ATOM 669 O O . PRO A 1 85 ? 3.001 -16.060 21.432 1.00 94.06 85 PRO A O 1
ATOM 672 N N . ALA A 1 86 ? 2.691 -14.225 22.681 1.00 94.75 86 ALA A N 1
ATOM 673 C CA . ALA A 1 86 ? 1.302 -14.045 22.276 1.00 94.75 86 ALA A CA 1
ATOM 674 C C . ALA A 1 86 ? 1.177 -13.454 20.862 1.00 94.75 86 ALA A C 1
ATOM 676 O O . ALA A 1 86 ? 0.161 -13.682 20.211 1.00 94.75 86 ALA A O 1
ATOM 677 N N . LEU A 1 87 ? 2.185 -12.733 20.356 1.00 94.94 87 LEU A N 1
ATOM 678 C CA . LEU A 1 87 ? 2.177 -12.085 19.038 1.00 94.94 87 LEU A CA 1
ATOM 679 C C . LEU A 1 87 ? 2.544 -13.068 17.911 1.00 94.94 87 LEU A C 1
ATOM 681 O O . LEU A 1 87 ? 3.568 -12.931 17.239 1.00 94.94 87 LEU A O 1
ATOM 685 N N . LYS A 1 88 ? 1.684 -14.068 17.706 1.00 94.56 88 LYS A N 1
ATOM 686 C CA . LYS A 1 88 ? 1.934 -15.243 16.852 1.00 94.56 88 LYS A CA 1
ATOM 687 C C . LYS A 1 88 ? 1.745 -15.000 15.356 1.00 94.56 88 LYS A C 1
ATOM 689 O O . LYS A 1 88 ? 2.257 -15.771 14.548 1.00 94.56 88 LYS A O 1
ATOM 694 N N . HIS A 1 89 ? 0.973 -13.988 14.974 1.00 95.94 89 HIS A N 1
ATOM 695 C CA . HIS A 1 89 ? 0.563 -13.777 13.587 1.00 95.94 89 HIS A CA 1
ATOM 696 C C . HIS A 1 89 ? 1.146 -12.493 12.989 1.00 95.94 89 HIS A C 1
ATOM 698 O O . HIS A 1 89 ? 1.479 -11.539 13.696 1.00 95.94 89 HIS A O 1
ATOM 704 N N . GLN A 1 90 ? 1.243 -12.479 11.659 1.00 95.88 90 GLN A N 1
ATOM 705 C CA . GLN A 1 90 ? 1.487 -11.266 10.884 1.00 95.88 90 GLN A CA 1
ATOM 706 C C . GLN A 1 90 ? 0.161 -10.568 10.572 1.00 95.88 90 GLN A C 1
ATOM 708 O O . GLN A 1 90 ? -0.864 -11.225 10.394 1.00 95.88 90 GLN A O 1
ATOM 713 N N . CYS A 1 91 ? 0.189 -9.240 10.510 1.00 96.31 91 CYS A N 1
ATOM 714 C CA . CYS A 1 91 ? -0.942 -8.420 10.091 1.00 96.31 91 CYS A CA 1
ATOM 715 C C . CYS A 1 91 ? -0.617 -7.772 8.745 1.00 96.31 91 CYS A C 1
ATOM 717 O O . CYS A 1 91 ? 0.429 -7.140 8.612 1.00 96.31 91 CYS A O 1
ATOM 719 N N . LEU A 1 92 ? -1.502 -7.933 7.763 1.00 97.31 92 LEU A N 1
ATOM 720 C CA . LEU A 1 92 ? -1.413 -7.260 6.473 1.00 97.31 92 LEU A CA 1
ATOM 721 C C . LEU A 1 92 ? -2.376 -6.070 6.460 1.00 97.31 92 LEU A C 1
ATOM 723 O O . LEU A 1 92 ? -3.587 -6.252 6.568 1.00 97.31 92 LEU A O 1
ATOM 727 N N . LEU A 1 93 ? -1.831 -4.870 6.297 1.00 95.94 93 LEU A N 1
ATOM 728 C CA . LEU A 1 93 ? -2.567 -3.659 5.969 1.00 95.94 93 LEU A CA 1
ATOM 729 C C . LEU A 1 93 ? -2.714 -3.599 4.447 1.00 95.94 93 LEU A C 1
ATOM 731 O O . LEU A 1 93 ? -1.841 -3.084 3.748 1.00 95.94 93 LEU A O 1
ATOM 735 N N . LEU A 1 94 ? -3.793 -4.196 3.940 1.00 95.75 94 LEU A N 1
ATOM 736 C CA . LEU A 1 94 ? -4.160 -4.126 2.529 1.00 95.75 94 LEU A CA 1
ATOM 737 C C . LEU A 1 94 ? -4.931 -2.828 2.288 1.00 95.75 94 LEU A C 1
ATOM 739 O O . LEU A 1 94 ? -6.061 -2.685 2.753 1.00 95.75 94 LEU A O 1
ATOM 743 N N . MET A 1 95 ? -4.308 -1.899 1.570 1.00 92.56 95 MET A N 1
ATOM 744 C CA . MET A 1 95 ? -4.885 -0.593 1.281 1.00 92.56 95 MET A CA 1
ATOM 745 C C . MET A 1 95 ? -5.270 -0.533 -0.189 1.00 92.56 95 MET A C 1
ATOM 747 O O . MET A 1 95 ? -4.440 -0.184 -1.033 1.00 92.56 95 MET A O 1
ATOM 751 N N . ASP A 1 96 ? -6.515 -0.901 -0.484 1.00 89.00 96 ASP A N 1
ATOM 752 C CA . ASP A 1 96 ? -7.067 -0.656 -1.811 1.00 89.00 96 ASP A CA 1
ATOM 753 C C . ASP A 1 96 ? -7.162 0.853 -2.041 1.00 89.00 96 ASP A C 1
ATOM 755 O O . ASP A 1 96 ? -7.546 1.598 -1.139 1.00 89.00 96 ASP A O 1
ATOM 759 N N . GLU A 1 97 ? -6.735 1.287 -3.222 1.00 86.00 97 GLU A N 1
ATOM 760 C CA . GLU A 1 97 ? -6.656 2.696 -3.606 1.00 86.00 97 GLU A CA 1
ATOM 761 C C . GLU A 1 97 ? -6.079 3.603 -2.494 1.00 86.00 97 GLU A C 1
ATOM 763 O O . GLU A 1 97 ? -6.715 4.543 -2.027 1.00 86.00 97 GLU A O 1
ATOM 768 N N . PHE A 1 98 ? -4.853 3.324 -2.047 1.00 90.88 98 PHE A N 1
ATOM 769 C CA . PHE A 1 98 ? -4.216 3.948 -0.877 1.00 90.88 98 PHE A CA 1
ATOM 770 C C . PHE A 1 98 ? -4.243 5.488 -0.867 1.00 90.88 98 PHE A C 1
ATOM 772 O O . PHE A 1 98 ? -4.292 6.107 0.193 1.00 90.88 98 PHE A O 1
ATOM 779 N N . THR A 1 99 ? -4.222 6.124 -2.035 1.00 88.88 99 THR A N 1
ATOM 780 C CA . THR A 1 99 ? -4.261 7.585 -2.176 1.00 88.88 99 THR A CA 1
ATOM 781 C C . THR A 1 99 ? -5.663 8.178 -1.994 1.00 88.88 99 THR A C 1
ATOM 783 O O . THR A 1 99 ? -5.767 9.349 -1.629 1.00 88.88 99 THR A O 1
ATOM 786 N N . SER A 1 100 ? -6.743 7.403 -2.174 1.00 85.69 100 SER A N 1
ATOM 787 C CA . SER A 1 100 ? -8.130 7.901 -2.090 1.00 85.69 100 SER A CA 1
ATOM 788 C C . SER A 1 100 ? -8.556 8.267 -0.668 1.00 85.69 100 SER A C 1
ATOM 790 O O . SER A 1 100 ? -9.301 9.227 -0.467 1.00 85.69 100 SER A O 1
ATOM 792 N N . ILE A 1 101 ? -8.030 7.561 0.337 1.00 86.25 101 ILE A N 1
ATOM 793 C CA . ILE A 1 101 ? -8.246 7.883 1.756 1.00 86.25 101 ILE A CA 1
ATOM 794 C C . ILE A 1 101 ? -7.464 9.129 2.203 1.00 86.25 101 ILE A C 1
ATOM 796 O O . ILE A 1 101 ? -7.690 9.666 3.291 1.00 86.25 101 ILE A O 1
ATOM 800 N N . GLY A 1 102 ? -6.554 9.609 1.353 1.00 86.75 102 GLY A N 1
ATOM 801 C CA . GLY A 1 102 ? -5.663 10.719 1.626 1.00 86.75 102 GLY A CA 1
ATOM 802 C C . GLY A 1 102 ? -4.500 10.360 2.550 1.00 86.75 102 GLY A C 1
ATOM 803 O O . GLY A 1 102 ? -4.200 9.199 2.814 1.00 86.75 102 GLY A O 1
ATOM 804 N N . ARG A 1 103 ? -3.807 11.389 3.044 1.00 90.31 103 ARG A N 1
ATOM 805 C CA . ARG A 1 103 ? -2.621 11.210 3.884 1.00 90.31 103 ARG A CA 1
ATOM 806 C C . ARG A 1 103 ? -3.005 10.618 5.241 1.00 90.31 103 ARG A C 1
ATOM 808 O O . ARG A 1 103 ? -3.754 11.236 6.002 1.00 90.31 103 ARG A O 1
ATOM 815 N N . VAL A 1 104 ? -2.437 9.449 5.526 1.00 91.31 104 VAL A N 1
ATOM 816 C CA . VAL A 1 104 ? -2.416 8.804 6.843 1.00 91.31 104 VAL A CA 1
ATOM 817 C C . VAL A 1 104 ? -1.027 8.961 7.461 1.00 91.31 104 VAL A C 1
ATOM 819 O O . VAL A 1 104 ? -0.079 8.286 7.049 1.00 91.31 104 VAL A O 1
ATOM 822 N N . ASP A 1 105 ? -0.894 9.860 8.435 1.00 89.75 105 ASP A N 1
ATOM 823 C CA . ASP A 1 105 ? 0.416 10.302 8.946 1.00 89.75 105 ASP A CA 1
ATOM 824 C C . ASP A 1 105 ? 1.188 9.199 9.676 1.00 89.75 105 ASP A C 1
ATOM 826 O O . ASP A 1 105 ? 2.408 9.064 9.531 1.00 89.75 105 ASP A O 1
ATOM 830 N N . ILE A 1 106 ? 0.476 8.349 10.418 1.00 92.38 106 ILE A N 1
ATOM 831 C CA . ILE A 1 106 ? 1.112 7.229 11.109 1.00 92.38 106 ILE A CA 1
ATOM 832 C C . ILE A 1 106 ? 1.720 6.226 10.122 1.00 92.38 106 ILE A C 1
ATOM 834 O O . ILE A 1 106 ? 2.776 5.676 10.396 1.00 92.38 106 ILE A O 1
ATOM 838 N N . ILE A 1 107 ? 1.117 6.019 8.946 1.00 91.88 107 ILE A N 1
ATOM 839 C CA . ILE A 1 107 ? 1.650 5.085 7.945 1.00 91.88 107 ILE A CA 1
ATOM 840 C C . ILE A 1 107 ? 2.947 5.643 7.356 1.00 91.88 107 ILE A C 1
ATOM 842 O O . ILE A 1 107 ? 3.930 4.914 7.249 1.00 91.88 107 ILE A O 1
ATOM 846 N N . ALA A 1 108 ? 2.975 6.943 7.043 1.00 90.19 108 ALA A N 1
ATOM 847 C CA . ALA A 1 108 ? 4.168 7.609 6.521 1.00 90.19 108 ALA A CA 1
ATOM 848 C C . ALA A 1 108 ? 5.375 7.491 7.465 1.00 90.19 108 ALA A C 1
ATOM 850 O O . ALA A 1 108 ? 6.498 7.311 7.005 1.00 90.19 108 ALA A O 1
ATOM 851 N N . SER A 1 109 ? 5.147 7.577 8.777 1.00 90.06 109 SER A N 1
ATOM 852 C CA . SER A 1 109 ? 6.208 7.446 9.784 1.00 90.06 109 SER A CA 1
ATOM 853 C C . SER A 1 109 ? 6.523 5.992 10.154 1.00 90.06 109 SER A C 1
ATOM 855 O O . SER A 1 109 ? 7.674 5.673 10.449 1.00 90.06 109 SER A O 1
ATOM 857 N N . ALA A 1 110 ? 5.531 5.097 10.122 1.00 93.25 110 ALA A N 1
ATOM 858 C CA . ALA A 1 110 ? 5.686 3.702 10.529 1.00 93.25 110 ALA A CA 1
ATOM 859 C C . ALA A 1 110 ? 6.286 2.788 9.462 1.00 93.25 110 ALA A C 1
ATOM 861 O O . ALA A 1 110 ? 6.802 1.719 9.807 1.00 93.25 110 ALA A O 1
ATOM 862 N N . VAL A 1 111 ? 6.248 3.198 8.188 1.00 92.69 111 VAL A N 1
ATOM 863 C CA . VAL A 1 111 ? 6.660 2.356 7.057 1.00 92.69 111 VAL A CA 1
ATOM 864 C C . VAL A 1 111 ? 8.064 1.765 7.231 1.00 92.69 111 VAL A C 1
ATOM 866 O O . VAL A 1 111 ? 8.287 0.608 6.886 1.00 92.69 111 VAL A O 1
ATOM 869 N N . SER A 1 112 ? 8.973 2.515 7.859 1.00 91.00 112 SER A N 1
ATOM 870 C CA . SER A 1 112 ? 10.374 2.128 8.038 1.00 91.00 112 SER A CA 1
ATOM 871 C C . SER A 1 112 ? 10.632 1.097 9.141 1.00 91.00 112 SER A C 1
ATOM 873 O O . SER A 1 112 ? 11.711 0.515 9.178 1.00 91.00 112 SER A O 1
ATOM 875 N N . TYR A 1 113 ? 9.690 0.864 10.064 1.00 92.94 113 TYR A N 1
ATOM 876 C CA . TYR A 1 113 ? 9.915 -0.044 11.201 1.00 92.94 113 TYR A CA 1
ATOM 877 C C . TYR A 1 113 ? 8.824 -1.099 11.401 1.00 92.94 113 TYR A C 1
ATOM 879 O O . TYR A 1 113 ? 9.083 -2.129 12.024 1.00 92.94 113 TYR A O 1
ATOM 887 N N . MET A 1 114 ? 7.612 -0.898 10.872 1.00 94.31 114 MET A N 1
ATOM 888 C CA . MET A 1 114 ? 6.460 -1.782 11.117 1.00 94.31 114 MET A CA 1
ATOM 889 C C . MET A 1 114 ? 6.703 -3.246 10.701 1.00 94.31 114 MET A C 1
ATOM 891 O O . MET A 1 114 ? 6.173 -4.163 11.333 1.00 94.31 114 MET A O 1
ATOM 895 N N . ALA A 1 115 ? 7.570 -3.481 9.707 1.00 92.38 115 ALA A N 1
ATOM 896 C CA . ALA A 1 115 ? 7.945 -4.821 9.258 1.00 92.38 115 ALA A CA 1
ATOM 897 C C . ALA A 1 115 ? 8.610 -5.651 10.372 1.00 92.38 115 ALA A C 1
ATOM 899 O O . ALA A 1 115 ? 8.309 -6.839 10.509 1.00 92.38 115 ALA A O 1
ATOM 900 N N . GLY A 1 116 ? 9.437 -5.023 11.219 1.00 93.62 116 GLY A N 1
ATOM 901 C CA . GLY A 1 116 ? 10.046 -5.668 12.391 1.00 93.62 116 GLY A CA 1
ATOM 902 C C . GLY A 1 116 ? 9.020 -6.086 13.450 1.00 93.62 116 GLY A C 1
ATOM 903 O O . GLY A 1 116 ? 9.249 -7.012 14.226 1.00 93.62 116 GLY A O 1
ATOM 904 N N . TYR A 1 117 ? 7.841 -5.464 13.425 1.00 95.81 117 TYR A N 1
ATOM 905 C CA . TYR A 1 117 ? 6.702 -5.791 14.276 1.00 95.81 117 TYR A CA 1
ATOM 906 C C . TYR A 1 117 ? 5.717 -6.753 13.605 1.00 95.81 117 TYR A C 1
ATOM 908 O O . TYR A 1 117 ? 4.587 -6.868 14.062 1.00 95.81 117 TYR A O 1
ATOM 916 N N . ASN A 1 118 ? 6.094 -7.473 12.542 1.00 95.25 118 ASN A N 1
ATOM 917 C CA . ASN A 1 118 ? 5.183 -8.376 11.821 1.00 95.25 118 ASN A CA 1
ATOM 918 C C . ASN A 1 118 ? 3.918 -7.675 11.274 1.00 95.25 118 ASN A C 1
ATOM 920 O O . ASN A 1 118 ? 2.884 -8.319 11.078 1.00 95.25 118 ASN A O 1
ATOM 924 N N . ILE A 1 119 ? 4.000 -6.371 11.002 1.00 96.19 119 ILE A N 1
ATOM 925 C CA . ILE A 1 119 ? 2.975 -5.608 10.288 1.00 96.19 119 ILE A CA 1
ATOM 926 C C . ILE A 1 119 ? 3.501 -5.352 8.875 1.00 96.19 119 ILE A C 1
ATOM 928 O O . ILE A 1 119 ? 4.606 -4.848 8.689 1.00 96.19 119 ILE A O 1
ATOM 932 N N . ARG A 1 120 ? 2.725 -5.743 7.868 1.00 95.31 120 ARG A N 1
ATOM 933 C CA . ARG A 1 120 ? 3.057 -5.608 6.449 1.00 95.31 120 ARG A CA 1
ATOM 934 C C . ARG A 1 120 ? 2.102 -4.611 5.824 1.00 95.31 120 ARG A C 1
ATOM 936 O O . ARG A 1 120 ? 0.904 -4.708 6.053 1.00 95.31 120 ARG A O 1
ATOM 943 N N . LEU A 1 121 ? 2.621 -3.684 5.034 1.00 95.44 121 LEU A N 1
ATOM 944 C CA . LEU A 1 121 ? 1.809 -2.768 4.244 1.00 95.44 121 LEU A CA 1
ATOM 945 C C . LEU A 1 121 ? 1.792 -3.258 2.801 1.00 95.44 121 LEU A C 1
ATOM 947 O O . LEU A 1 121 ? 2.827 -3.650 2.266 1.00 95.44 121 LEU A O 1
ATOM 951 N N . LEU A 1 122 ? 0.605 -3.261 2.204 1.00 95.81 122 LEU A N 1
ATOM 952 C CA . LEU A 1 122 ? 0.400 -3.537 0.789 1.00 95.81 122 LEU A CA 1
ATOM 953 C C . LEU A 1 122 ? -0.497 -2.431 0.221 1.00 95.81 122 LEU A C 1
ATOM 955 O O . LEU A 1 122 ? -1.724 -2.572 0.232 1.00 95.81 122 LEU A O 1
ATOM 959 N N . PRO A 1 123 ? 0.100 -1.301 -0.193 1.00 94.81 123 PRO A N 1
ATOM 960 C CA . PRO A 1 123 ? -0.624 -0.181 -0.754 1.00 94.81 123 PRO A CA 1
ATOM 961 C C . PRO A 1 123 ? -0.819 -0.379 -2.255 1.00 94.81 123 PRO A C 1
ATOM 963 O O . PRO A 1 123 ? 0.137 -0.617 -2.992 1.00 94.81 123 PRO A O 1
ATOM 966 N N . ILE A 1 124 ? -2.063 -0.251 -2.709 1.00 94.19 124 ILE A N 1
ATOM 967 C CA . ILE A 1 124 ? -2.411 -0.255 -4.129 1.00 94.19 124 ILE A CA 1
ATOM 968 C C . ILE A 1 124 ? -2.569 1.199 -4.567 1.00 94.19 124 ILE A C 1
ATOM 970 O O . ILE A 1 124 ? -3.405 1.927 -4.037 1.00 94.19 124 ILE A O 1
ATOM 974 N N . ILE A 1 125 ? -1.754 1.633 -5.527 1.00 91.69 125 ILE A N 1
ATOM 975 C CA . ILE A 1 125 ? -1.787 2.988 -6.090 1.00 91.69 125 ILE A CA 1
ATOM 976 C C . ILE A 1 125 ? -2.037 2.921 -7.594 1.00 91.69 125 ILE A C 1
ATOM 978 O O . ILE A 1 125 ? -1.597 1.983 -8.255 1.00 91.69 125 ILE A O 1
ATOM 982 N N . GLN A 1 126 ? -2.740 3.915 -8.142 1.00 86.88 126 GLN A N 1
ATOM 983 C CA . GLN A 1 126 ? -2.984 3.974 -9.588 1.00 86.88 126 GLN A CA 1
ATOM 984 C C . GLN A 1 126 ? -1.776 4.526 -10.347 1.00 86.88 126 GLN A C 1
ATOM 986 O O . GLN A 1 126 ? -1.488 4.071 -11.448 1.00 86.88 126 GLN A O 1
ATOM 991 N N . SER A 1 127 ? -1.087 5.510 -9.764 1.00 85.88 127 SER A N 1
ATOM 992 C CA . SER A 1 127 ? 0.118 6.108 -10.334 1.00 85.88 127 SER A CA 1
ATOM 993 C C . SER A 1 127 ? 1.010 6.703 -9.251 1.00 85.88 127 SER A C 1
ATOM 995 O O . SER A 1 127 ? 0.560 7.041 -8.149 1.00 85.88 127 SER A O 1
ATOM 997 N N . MET A 1 128 ? 2.284 6.889 -9.593 1.00 86.69 128 MET A N 1
ATOM 998 C CA . MET A 1 128 ? 3.244 7.546 -8.708 1.00 86.69 128 MET A CA 1
ATOM 999 C C . MET A 1 128 ? 2.885 9.012 -8.454 1.00 86.69 128 MET A C 1
ATOM 1001 O O . MET A 1 128 ? 3.043 9.509 -7.340 1.00 86.69 128 MET A O 1
ATOM 1005 N N . ALA A 1 129 ? 2.311 9.681 -9.456 1.00 88.25 129 ALA A N 1
ATOM 1006 C CA . ALA A 1 129 ? 1.875 11.068 -9.350 1.00 88.25 129 ALA A CA 1
ATOM 1007 C C . ALA A 1 129 ? 0.801 11.275 -8.267 1.00 88.25 129 ALA A C 1
ATOM 1009 O O . ALA A 1 129 ? 0.838 12.274 -7.550 1.00 88.25 129 ALA A O 1
ATOM 1010 N N . GLN A 1 130 ? -0.138 10.333 -8.102 1.00 89.00 130 GLN A N 1
ATOM 1011 C CA . GLN A 1 130 ? -1.141 10.413 -7.032 1.00 89.00 130 GLN A CA 1
ATOM 1012 C C . GLN A 1 130 ? -0.519 10.242 -5.641 1.00 89.00 130 GLN A C 1
ATOM 1014 O O . GLN A 1 130 ? -0.935 10.911 -4.688 1.00 89.00 130 GLN A O 1
ATOM 1019 N N . LEU A 1 131 ? 0.478 9.358 -5.518 1.00 92.25 131 LEU A N 1
ATOM 1020 C CA . LEU A 1 131 ? 1.201 9.167 -4.263 1.00 92.25 131 LEU A CA 1
ATOM 1021 C C . LEU A 1 131 ? 1.961 10.446 -3.894 1.00 92.25 131 LEU A C 1
ATOM 1023 O O . LEU A 1 131 ? 1.802 10.944 -2.780 1.00 92.25 131 LEU A O 1
ATOM 1027 N N . ASP A 1 132 ? 2.678 11.034 -4.854 1.00 93.62 132 ASP A N 1
ATOM 1028 C CA . ASP A 1 132 ? 3.393 12.304 -4.696 1.00 93.62 132 ASP A CA 1
ATOM 1029 C C . ASP A 1 132 ? 2.469 13.465 -4.337 1.00 93.62 132 ASP A C 1
ATOM 1031 O O . ASP A 1 132 ? 2.803 14.253 -3.453 1.00 93.62 132 ASP A O 1
ATOM 1035 N N . ALA A 1 133 ? 1.293 13.553 -4.959 1.00 93.31 133 ALA A N 1
ATOM 1036 C CA . ALA A 1 133 ? 0.301 14.572 -4.627 1.00 93.31 133 ALA A CA 1
ATOM 1037 C C .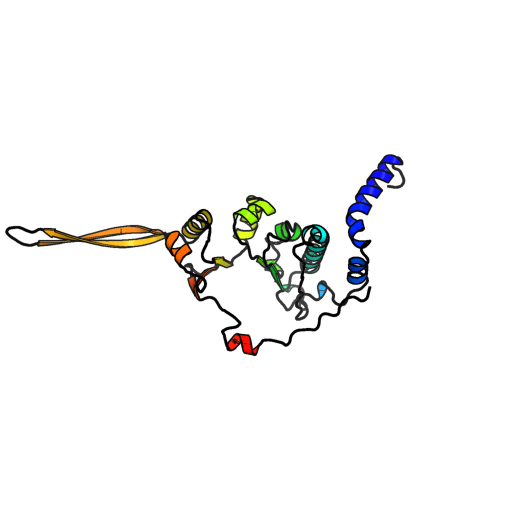 ALA A 1 133 ? -0.220 14.444 -3.183 1.00 93.31 133 ALA A C 1
ATOM 1039 O O . ALA A 1 133 ? -0.552 15.445 -2.552 1.00 93.31 133 ALA A O 1
ATOM 1040 N N . THR A 1 134 ? -0.280 13.222 -2.647 1.00 92.81 134 THR A N 1
ATOM 1041 C CA . THR A 1 134 ? -0.830 12.948 -1.310 1.00 92.81 134 THR A CA 1
ATOM 1042 C C . THR A 1 134 ? 0.229 13.053 -0.208 1.00 92.81 134 THR A C 1
ATOM 1044 O O . THR A 1 134 ? -0.037 13.582 0.875 1.00 92.81 134 THR A O 1
ATOM 1047 N N . TYR A 1 135 ? 1.433 12.536 -0.462 1.00 93.88 135 TYR A N 1
ATOM 1048 C CA . TYR A 1 135 ? 2.479 12.365 0.547 1.0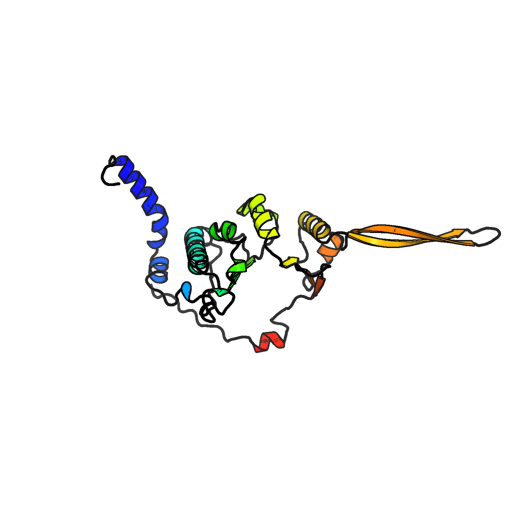0 93.88 135 TYR A CA 1
ATOM 1049 C C . TYR A 1 135 ? 3.689 13.290 0.363 1.00 93.88 135 TYR A C 1
ATOM 1051 O O . TYR A 1 135 ? 4.422 13.519 1.330 1.00 93.88 135 TYR A O 1
ATOM 1059 N N . GLY A 1 136 ? 3.860 13.878 -0.821 1.00 95.00 136 GLY A N 1
ATOM 1060 C CA . GLY A 1 136 ? 5.073 14.586 -1.217 1.00 95.00 136 GLY A CA 1
ATOM 1061 C C . GLY A 1 136 ? 6.184 13.620 -1.636 1.00 95.00 136 GLY A C 1
ATOM 1062 O O . GLY A 1 136 ? 6.301 12.519 -1.097 1.00 95.00 136 GLY A O 1
ATOM 1063 N N . LYS A 1 137 ? 7.030 14.053 -2.578 1.00 93.50 137 LYS A N 1
ATOM 1064 C CA . LYS A 1 137 ? 8.049 13.211 -3.236 1.00 93.50 137 LYS A CA 1
ATOM 1065 C C . LYS A 1 137 ? 8.968 12.463 -2.266 1.00 93.50 137 LYS A C 1
ATOM 1067 O O . LYS A 1 137 ? 9.260 11.289 -2.479 1.00 93.50 137 LYS A O 1
ATOM 1072 N N . ASP A 1 138 ? 9.400 13.116 -1.189 1.00 93.44 138 ASP A N 1
ATOM 1073 C CA . ASP A 1 138 ? 10.333 12.521 -0.223 1.00 93.44 138 ASP A CA 1
ATOM 1074 C C . ASP A 1 138 ? 9.698 11.359 0.555 1.00 93.44 138 ASP A C 1
ATOM 1076 O O . ASP A 1 138 ? 10.306 10.298 0.739 1.00 93.44 138 ASP A O 1
ATOM 1080 N N . VAL A 1 139 ? 8.442 11.526 0.973 1.00 93.69 139 VAL A N 1
ATOM 1081 C CA . VAL A 1 139 ? 7.702 10.489 1.699 1.00 93.69 139 VAL A CA 1
ATOM 1082 C C . VAL A 1 139 ? 7.265 9.383 0.748 1.00 93.69 139 VAL A C 1
ATOM 1084 O O . VAL A 1 139 ? 7.421 8.215 1.091 1.00 93.69 139 VAL A O 1
ATOM 1087 N N . SER A 1 140 ? 6.802 9.715 -0.461 1.00 93.62 140 SER A N 1
ATOM 1088 C CA . SER A 1 140 ? 6.523 8.724 -1.507 1.00 93.62 140 SER A CA 1
ATOM 1089 C C . SER A 1 140 ? 7.730 7.833 -1.761 1.00 93.62 140 SER A C 1
ATOM 1091 O O . SER A 1 140 ? 7.614 6.611 -1.719 1.00 93.62 140 SER A O 1
ATOM 1093 N N . ARG A 1 141 ? 8.912 8.435 -1.951 1.00 91.25 141 ARG A N 1
ATOM 1094 C CA . ARG A 1 141 ? 10.158 7.695 -2.151 1.00 91.25 141 ARG A CA 1
ATOM 1095 C C . ARG A 1 141 ? 10.448 6.779 -0.970 1.00 91.25 141 ARG A C 1
ATOM 1097 O O . ARG A 1 141 ? 10.753 5.614 -1.189 1.00 91.25 141 ARG A O 1
ATOM 1104 N N . THR A 1 142 ? 10.294 7.279 0.254 1.00 92.19 142 THR A N 1
ATOM 1105 C CA . THR A 1 142 ? 10.476 6.487 1.479 1.00 92.19 142 THR A CA 1
ATOM 1106 C C . THR A 1 142 ? 9.516 5.299 1.531 1.00 92.19 142 THR A C 1
ATOM 1108 O O . THR A 1 142 ? 9.930 4.192 1.876 1.00 92.19 142 THR A O 1
ATOM 1111 N N . ILE A 1 143 ? 8.246 5.497 1.166 1.00 92.50 143 ILE A N 1
ATOM 1112 C CA . ILE A 1 143 ? 7.259 4.419 1.093 1.00 92.50 143 ILE A CA 1
ATOM 1113 C C . ILE A 1 143 ? 7.740 3.368 0.092 1.00 92.50 143 ILE A C 1
ATOM 1115 O O . ILE A 1 143 ? 7.890 2.215 0.475 1.00 92.50 143 ILE A O 1
ATOM 1119 N N . ILE A 1 144 ? 8.070 3.754 -1.141 1.00 90.19 144 ILE A N 1
ATOM 1120 C CA . ILE A 1 144 ? 8.524 2.831 -2.194 1.00 90.19 144 ILE A CA 1
ATOM 1121 C C . ILE A 1 144 ? 9.761 2.037 -1.758 1.00 90.19 144 ILE A C 1
ATOM 1123 O O . ILE A 1 144 ? 9.784 0.820 -1.907 1.00 90.19 144 ILE A O 1
ATOM 1127 N N . THR A 1 145 ? 10.780 2.705 -1.208 1.00 88.44 145 THR A N 1
ATOM 1128 C CA . THR A 1 145 ? 12.061 2.066 -0.860 1.00 88.44 145 THR A CA 1
ATOM 1129 C C . THR A 1 145 ? 11.954 1.089 0.304 1.00 88.44 145 THR A C 1
ATOM 1131 O O . THR A 1 145 ? 12.783 0.196 0.414 1.00 88.44 145 THR A O 1
ATOM 1134 N N . ASN A 1 146 ? 10.955 1.245 1.178 1.00 91.50 146 ASN A N 1
ATOM 1135 C CA . ASN A 1 146 ? 10.708 0.307 2.277 1.00 91.50 146 ASN A CA 1
ATOM 1136 C C . ASN A 1 146 ? 9.878 -0.918 1.850 1.00 91.50 146 ASN A C 1
ATOM 1138 O O . ASN A 1 146 ? 9.714 -1.848 2.641 1.00 91.50 146 ASN A O 1
ATOM 1142 N N . HIS A 1 147 ? 9.343 -0.944 0.624 1.00 92.38 147 HIS A N 1
ATOM 1143 C CA . HIS A 1 147 ? 8.651 -2.117 0.098 1.00 92.38 147 HIS A CA 1
ATOM 1144 C C . HIS A 1 147 ? 9.632 -3.013 -0.651 1.00 92.38 147 HIS A C 1
ATOM 1146 O O . HIS A 1 147 ? 10.069 -2.701 -1.754 1.00 92.38 147 HIS A O 1
ATOM 1152 N N . ALA A 1 148 ? 9.911 -4.174 -0.062 1.00 92.44 148 ALA A N 1
ATOM 1153 C CA . ALA A 1 148 ? 10.707 -5.222 -0.693 1.00 92.44 148 ALA A CA 1
ATOM 1154 C C . ALA A 1 148 ? 10.026 -5.836 -1.930 1.00 92.44 148 ALA A C 1
ATOM 1156 O O . ALA A 1 148 ? 10.707 -6.414 -2.766 1.00 92.44 148 ALA A O 1
ATOM 1157 N N . LEU A 1 149 ? 8.694 -5.746 -2.037 1.00 94.12 149 LEU A N 1
ATOM 1158 C CA . LEU A 1 149 ? 7.902 -6.254 -3.159 1.00 94.12 149 LEU A CA 1
ATOM 1159 C C . LEU A 1 149 ? 7.235 -5.094 -3.896 1.00 94.12 149 LEU A C 1
ATOM 1161 O O . LEU A 1 149 ? 6.532 -4.294 -3.280 1.00 94.12 149 LEU A O 1
ATOM 1165 N N . GLN A 1 150 ? 7.383 -5.069 -5.214 1.00 93.62 150 GLN A N 1
ATOM 1166 C CA . GLN A 1 150 ? 6.682 -4.153 -6.107 1.00 93.62 150 GLN A CA 1
ATOM 1167 C C . GLN A 1 150 ? 6.009 -4.962 -7.208 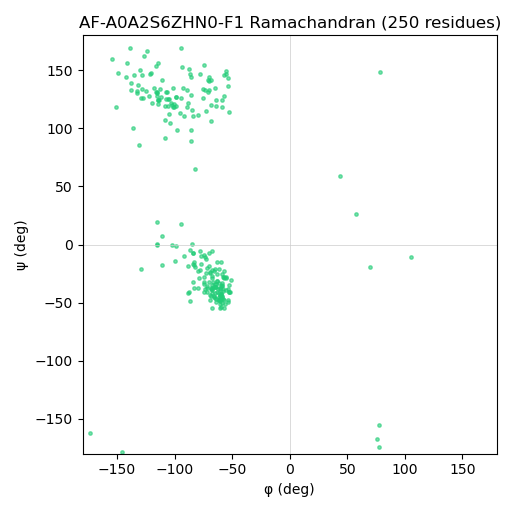1.00 93.62 150 GLN A C 1
ATOM 1169 O O . GLN A 1 150 ? 6.673 -5.752 -7.872 1.00 93.62 150 GLN A O 1
ATOM 1174 N N . ILE A 1 151 ? 4.704 -4.771 -7.396 1.00 94.56 151 ILE A N 1
ATOM 1175 C CA . ILE A 1 151 ? 3.920 -5.409 -8.459 1.00 94.56 151 ILE A CA 1
ATOM 1176 C C . ILE A 1 151 ? 3.469 -4.310 -9.415 1.00 94.56 151 ILE A C 1
ATOM 1178 O O . ILE A 1 151 ? 2.843 -3.334 -9.005 1.00 94.56 151 ILE A O 1
ATOM 1182 N N . VAL A 1 152 ? 3.799 -4.475 -10.689 1.00 93.25 152 VAL A N 1
ATOM 1183 C CA . VAL A 1 152 ? 3.537 -3.530 -11.767 1.00 93.25 152 VAL A CA 1
ATOM 1184 C C . VAL A 1 152 ? 2.559 -4.156 -12.751 1.00 93.25 152 VAL A C 1
ATOM 1186 O O . VAL A 1 152 ? 2.800 -5.223 -13.320 1.00 93.25 152 VAL A O 1
ATOM 1189 N N . TYR A 1 153 ? 1.452 -3.457 -12.983 1.00 93.81 153 TYR A N 1
ATOM 1190 C CA . TYR A 1 153 ? 0.505 -3.774 -14.047 1.00 93.81 153 TYR A CA 1
ATOM 1191 C C . TYR A 1 153 ? 0.804 -2.969 -15.308 1.00 93.81 153 TYR A C 1
ATOM 1193 O O . TYR A 1 153 ? 1.587 -2.023 -15.279 1.00 93.81 153 TYR A O 1
ATOM 1201 N N . ALA A 1 154 ? 0.159 -3.336 -16.419 1.00 93.38 154 ALA A N 1
ATOM 1202 C CA . ALA A 1 154 ? 0.258 -2.590 -17.667 1.00 93.38 154 ALA A CA 1
ATOM 1203 C C . ALA A 1 154 ? -0.064 -1.094 -17.431 1.00 93.38 154 ALA A C 1
ATOM 1205 O O . ALA A 1 154 ? -1.204 -0.770 -17.072 1.00 93.38 154 ALA A O 1
ATOM 1206 N N . PRO A 1 155 ? 0.915 -0.184 -17.606 1.00 90.19 155 PRO A N 1
ATOM 1207 C CA . PRO A 1 155 ? 0.714 1.238 -17.370 1.00 90.19 155 PRO A CA 1
ATOM 1208 C C . PRO A 1 155 ? -0.204 1.831 -18.438 1.00 90.19 155 PRO A C 1
ATOM 1210 O O . PRO A 1 155 ? -0.150 1.457 -19.613 1.00 90.19 155 PRO A O 1
ATOM 1213 N N . ARG A 1 156 ? -1.040 2.793 -18.038 1.00 85.94 156 ARG A N 1
ATOM 1214 C CA . ARG A 1 156 ? -1.870 3.566 -18.977 1.00 85.94 156 ARG A CA 1
ATOM 1215 C C . ARG A 1 156 ? -1.100 4.770 -19.515 1.00 85.94 156 ARG A C 1
ATOM 1217 O O . ARG A 1 156 ? -1.026 4.968 -20.732 1.00 85.94 156 ARG A O 1
ATOM 1224 N N . GLU A 1 157 ? -0.482 5.521 -18.609 1.00 87.69 157 GLU A N 1
ATOM 1225 C CA . GLU A 1 157 ? 0.264 6.737 -18.916 1.00 87.69 157 GLU A CA 1
ATOM 1226 C C . GLU A 1 157 ? 1.653 6.441 -19.486 1.00 87.69 157 GLU A C 1
ATOM 1228 O O . GLU A 1 157 ? 2.311 5.461 -19.132 1.00 87.69 157 GLU A O 1
ATOM 1233 N N . GLN A 1 158 ? 2.116 7.304 -20.395 1.00 90.38 158 GLN A N 1
ATOM 1234 C CA . GLN A 1 158 ? 3.439 7.144 -21.004 1.00 90.38 158 GLN A CA 1
ATOM 1235 C C . GLN A 1 158 ? 4.569 7.365 -19.995 1.00 90.38 158 GLN A C 1
ATOM 1237 O O . GLN A 1 158 ? 5.592 6.692 -20.082 1.00 90.38 158 GLN A O 1
ATOM 1242 N N . GLN A 1 159 ? 4.380 8.289 -19.050 1.00 89.94 159 GLN A N 1
ATOM 1243 C CA . GLN A 1 159 ? 5.382 8.579 -18.030 1.00 89.94 159 GLN A CA 1
ATOM 1244 C C . GLN A 1 159 ? 5.617 7.363 -17.127 1.00 89.94 159 GLN A C 1
ATOM 1246 O O . GLN A 1 159 ? 6.754 6.917 -17.021 1.00 89.94 159 GLN A O 1
ATOM 1251 N N . ASP A 1 160 ? 4.547 6.756 -16.602 1.00 88.38 160 ASP A N 1
ATOM 1252 C CA . ASP A 1 160 ? 4.641 5.538 -15.787 1.00 88.38 160 ASP A CA 1
ATOM 1253 C C . ASP A 1 160 ? 5.333 4.400 -16.560 1.00 88.38 160 ASP A C 1
ATOM 1255 O O . ASP A 1 160 ? 6.169 3.684 -16.016 1.00 88.38 160 ASP A O 1
ATOM 1259 N N . ALA A 1 161 ? 5.046 4.253 -17.860 1.00 92.25 161 ALA A N 1
ATOM 1260 C CA . ALA A 1 161 ? 5.698 3.247 -18.700 1.00 92.25 161 ALA A CA 1
ATOM 1261 C C . ALA A 1 161 ? 7.211 3.470 -18.854 1.00 92.25 161 ALA A C 1
ATOM 1263 O O . ALA A 1 161 ? 7.970 2.499 -18.902 1.00 92.25 161 ALA A O 1
ATOM 1264 N N . ASN A 1 162 ? 7.651 4.727 -18.935 1.00 93.44 162 ASN A N 1
ATOM 1265 C CA . ASN A 1 162 ? 9.070 5.071 -18.976 1.00 93.44 162 ASN A CA 1
ATOM 1266 C C . ASN A 1 162 ? 9.732 4.792 -17.620 1.00 93.44 162 ASN A C 1
ATOM 1268 O O . ASN A 1 162 ? 10.752 4.109 -17.574 1.00 93.44 162 ASN A O 1
ATOM 1272 N N . ASP A 1 163 ? 9.106 5.235 -16.528 1.00 89.00 163 ASP A N 1
ATOM 1273 C CA . ASP A 1 163 ? 9.627 5.063 -15.169 1.00 89.00 163 ASP A CA 1
ATOM 1274 C C . ASP A 1 163 ? 9.756 3.573 -14.809 1.00 89.00 163 ASP A C 1
ATOM 1276 O O . ASP A 1 163 ? 10.775 3.135 -14.272 1.00 89.00 163 ASP A O 1
ATOM 1280 N N . TYR A 1 164 ? 8.762 2.756 -15.172 1.00 90.94 164 TYR A N 1
ATOM 1281 C CA . TYR A 1 164 ? 8.810 1.306 -14.979 1.00 90.94 164 TYR A CA 1
ATOM 1282 C C . TYR A 1 164 ? 9.860 0.636 -15.869 1.00 90.94 164 TYR A C 1
ATOM 1284 O O . TYR A 1 164 ? 10.561 -0.256 -15.402 1.00 90.94 164 TYR A O 1
ATOM 1292 N N . SER A 1 165 ? 10.018 1.068 -17.124 1.00 93.94 165 SER A N 1
ATOM 1293 C CA . SER A 1 165 ? 11.086 0.571 -18.005 1.00 93.94 165 SER A CA 1
ATOM 1294 C C . SER A 1 165 ? 12.469 0.826 -17.401 1.00 93.94 165 SER A C 1
ATOM 1296 O O . SER A 1 165 ? 13.316 -0.067 -17.411 1.00 93.94 165 SER A O 1
ATOM 1298 N N . ASP A 1 166 ? 12.700 2.020 -16.855 1.00 91.50 166 ASP A N 1
ATOM 1299 C CA . ASP A 1 166 ? 13.961 2.360 -16.193 1.00 91.50 166 ASP A CA 1
ATOM 1300 C C . ASP A 1 166 ? 14.159 1.578 -14.889 1.00 91.50 166 ASP A C 1
ATOM 1302 O O . ASP A 1 166 ? 15.264 1.103 -14.623 1.00 91.50 166 ASP A O 1
ATOM 1306 N N . MET A 1 167 ? 13.088 1.370 -14.116 1.00 87.88 167 MET A N 1
ATOM 1307 C CA . MET A 1 167 ? 13.105 0.561 -12.894 1.00 87.88 167 MET A CA 1
ATOM 1308 C C . MET A 1 167 ? 13.464 -0.909 -13.161 1.00 87.88 167 MET A C 1
ATOM 1310 O O . MET A 1 167 ? 14.205 -1.511 -12.387 1.00 87.88 167 MET A O 1
ATOM 1314 N N . LEU A 1 168 ? 12.979 -1.488 -14.264 1.00 91.31 168 LEU A N 1
ATOM 1315 C CA . LEU A 1 168 ? 13.333 -2.849 -14.690 1.00 91.31 168 LEU A CA 1
ATOM 1316 C C . LEU A 1 168 ? 14.780 -2.964 -15.185 1.00 91.31 168 LEU A C 1
ATOM 1318 O O . LEU A 1 168 ? 15.333 -4.065 -15.246 1.00 91.31 168 LEU A O 1
ATOM 1322 N N . GLY A 1 169 ? 15.397 -1.837 -15.538 1.00 91.56 169 GLY A N 1
ATOM 1323 C CA . GLY A 1 169 ? 16.776 -1.766 -15.976 1.00 91.56 169 GLY A CA 1
ATOM 1324 C C . GLY A 1 169 ? 16.984 -2.221 -17.419 1.00 91.56 169 GLY A C 1
ATOM 1325 O O . GLY A 1 169 ? 16.113 -2.139 -18.287 1.00 91.56 169 GLY A O 1
ATOM 1326 N N . TYR A 1 170 ? 18.208 -2.659 -17.703 1.00 93.81 170 TYR A N 1
ATOM 1327 C CA . TYR A 1 170 ? 18.698 -2.864 -19.061 1.00 93.81 170 TYR A CA 1
ATOM 1328 C C . TYR A 1 170 ? 19.322 -4.247 -19.217 1.00 93.81 170 TYR A C 1
ATOM 1330 O O . TYR A 1 170 ? 19.913 -4.793 -18.291 1.00 93.81 170 TYR A O 1
ATOM 1338 N N . THR A 1 171 ? 19.228 -4.779 -20.428 1.00 93.62 171 THR A N 1
ATOM 1339 C CA . THR A 1 171 ? 19.862 -6.017 -20.869 1.00 93.62 171 THR A CA 1
ATOM 1340 C C . THR A 1 171 ? 20.737 -5.757 -22.097 1.00 93.62 171 THR A C 1
ATOM 1342 O O . THR A 1 171 ? 20.658 -4.701 -22.735 1.00 93.62 171 THR A O 1
ATOM 1345 N N . THR A 1 172 ? 21.582 -6.721 -22.441 1.00 92.88 172 THR A N 1
ATOM 1346 C CA . THR A 1 172 ? 22.453 -6.660 -23.617 1.00 92.88 172 THR A CA 1
ATOM 1347 C C . THR A 1 172 ? 21.906 -7.580 -24.697 1.00 92.88 172 THR A C 1
ATOM 1349 O O . THR A 1 172 ? 21.712 -8.773 -24.475 1.00 92.88 172 THR A O 1
ATOM 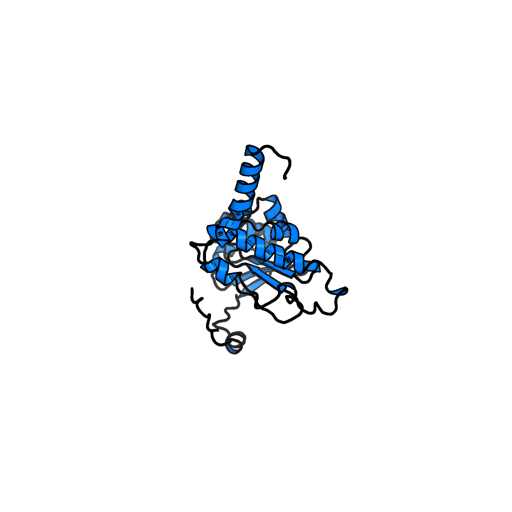1352 N N . VAL A 1 173 ? 21.679 -7.036 -25.890 1.00 91.56 173 VAL A N 1
ATOM 1353 C CA . VAL A 1 173 ? 21.233 -7.794 -27.061 1.00 91.56 173 VAL A CA 1
ATOM 1354 C C . VAL A 1 173 ? 22.380 -7.918 -28.055 1.00 91.56 173 VAL A C 1
ATOM 1356 O O . VAL A 1 173 ? 23.028 -6.930 -28.401 1.00 91.56 173 VAL A O 1
ATOM 1359 N N . ARG A 1 174 ? 22.622 -9.139 -28.540 1.00 90.12 174 ARG A N 1
ATOM 1360 C CA . ARG A 1 174 ? 23.595 -9.414 -29.603 1.00 90.12 174 ARG A CA 1
ATOM 1361 C C . ARG A 1 174 ? 22.924 -9.297 -30.962 1.00 90.12 174 ARG A C 1
ATOM 1363 O O . ARG A 1 174 ? 22.015 -10.063 -31.276 1.00 90.12 174 ARG A O 1
ATOM 1370 N N . LYS A 1 175 ? 23.392 -8.367 -31.789 1.00 87.38 175 LYS A N 1
ATOM 1371 C CA . LYS A 1 175 ? 22.953 -8.204 -33.173 1.00 87.38 175 LYS A CA 1
ATOM 1372 C C . LYS A 1 175 ? 23.984 -8.832 -34.108 1.00 87.38 175 LYS A C 1
ATOM 1374 O O . LYS A 1 175 ? 25.143 -8.428 -34.115 1.00 87.38 175 LYS A O 1
ATOM 1379 N N . LYS A 1 176 ? 23.553 -9.812 -34.905 1.00 85.81 176 LYS A N 1
ATOM 1380 C CA . LYS A 1 176 ? 24.334 -10.379 -36.013 1.00 85.81 176 LYS A CA 1
ATOM 1381 C C . LYS A 1 176 ? 23.929 -9.669 -37.299 1.00 85.81 176 LYS A C 1
ATOM 1383 O O . LYS A 1 176 ? 22.798 -9.831 -37.751 1.00 85.81 176 LYS A O 1
ATOM 1388 N N . ASN A 1 177 ? 24.833 -8.897 -37.888 1.00 83.19 177 ASN A N 1
ATOM 1389 C CA . ASN A 1 177 ? 24.631 -8.329 -39.215 1.00 83.19 177 ASN A CA 1
ATOM 1390 C C . ASN A 1 177 ? 25.267 -9.264 -40.245 1.00 83.19 177 ASN A C 1
ATOM 1392 O O . ASN A 1 177 ? 26.438 -9.627 -40.134 1.00 83.19 177 ASN A O 1
ATOM 1396 N N . LYS A 1 178 ? 24.477 -9.662 -41.240 1.00 85.44 178 LYS A N 1
ATOM 1397 C CA . LYS A 1 178 ? 24.929 -10.480 -42.362 1.00 85.44 178 LYS A CA 1
ATOM 1398 C C . LYS A 1 178 ? 25.061 -9.584 -43.584 1.00 85.44 178 LYS A C 1
ATOM 1400 O O . LYS A 1 178 ? 24.057 -9.100 -44.102 1.00 85.44 178 LYS A O 1
ATOM 1405 N N . SER A 1 179 ? 26.288 -9.380 -44.039 1.00 81.06 179 SER A N 1
ATOM 1406 C CA . SER A 1 179 ? 26.580 -8.601 -45.238 1.00 81.06 179 SER A CA 1
ATOM 1407 C C . SER A 1 179 ? 26.798 -9.542 -46.414 1.00 81.06 179 SER A C 1
ATOM 1409 O O . SER A 1 179 ? 27.606 -10.469 -46.339 1.00 81.06 179 SER A O 1
ATOM 1411 N N . HIS A 1 180 ? 26.067 -9.297 -47.499 1.00 80.88 180 HIS A N 1
ATOM 1412 C CA . HIS A 1 180 ? 26.207 -10.010 -48.761 1.00 80.88 180 HIS A CA 1
ATOM 1413 C C . HIS A 1 180 ? 26.903 -9.105 -49.773 1.00 80.88 180 HIS A C 1
ATOM 1415 O O . HIS A 1 180 ? 26.372 -8.051 -50.120 1.00 80.88 180 HIS A O 1
ATOM 1421 N N . THR A 1 181 ? 28.061 -9.533 -50.270 1.00 76.19 181 THR A N 1
ATOM 1422 C CA . THR A 1 181 ? 28.735 -8.861 -51.383 1.00 76.19 181 THR A CA 1
ATOM 1423 C C . THR A 1 181 ? 28.470 -9.660 -52.652 1.00 76.19 181 THR A C 1
ATOM 1425 O O . THR A 1 181 ? 28.844 -10.831 -52.733 1.00 76.19 181 THR A O 1
ATOM 1428 N N . SER A 1 182 ? 27.806 -9.041 -53.633 1.00 69.00 182 SER A N 1
ATOM 1429 C CA . SER A 1 182 ? 27.574 -9.638 -54.952 1.00 69.00 182 SER A CA 1
ATOM 1430 C C . SER A 1 182 ? 28.532 -9.026 -55.976 1.00 69.00 182 SER A C 1
ATOM 1432 O O . SER A 1 182 ? 28.581 -7.809 -56.144 1.00 69.00 182 SER A O 1
ATOM 1434 N N . GLY A 1 183 ? 29.331 -9.882 -56.614 1.00 75.62 183 GLY A N 1
ATOM 1435 C CA . GLY A 1 183 ? 30.385 -9.545 -57.574 1.00 75.62 183 GLY A CA 1
ATOM 1436 C C . GLY A 1 183 ? 30.967 -10.822 -58.202 1.00 75.62 183 GLY A C 1
ATOM 1437 O O . GLY A 1 183 ? 30.353 -11.881 -58.112 1.00 75.62 183 GLY A O 1
ATOM 1438 N N . LYS A 1 184 ? 32.165 -10.767 -58.812 1.00 67.50 184 LYS A N 1
ATOM 1439 C CA . LYS A 1 184 ? 32.810 -11.942 -59.459 1.00 67.50 184 LYS A CA 1
ATOM 1440 C C . LYS A 1 184 ? 33.031 -13.147 -58.523 1.00 67.50 184 LYS A C 1
ATOM 1442 O O . LYS A 1 184 ? 33.131 -14.271 -59.003 1.00 67.50 184 LYS A O 1
ATOM 1447 N N . GLN A 1 185 ? 33.093 -12.919 -57.213 1.00 64.31 185 GLN A N 1
ATOM 1448 C CA . GLN A 1 185 ? 33.011 -13.940 -56.170 1.00 64.31 185 GLN A CA 1
ATOM 1449 C C . GLN A 1 185 ? 31.963 -13.495 -55.152 1.00 64.31 185 GLN A C 1
ATOM 1451 O O . GLN A 1 185 ? 32.049 -12.391 -54.616 1.00 64.31 185 GLN A O 1
ATOM 1456 N N . ASN A 1 186 ? 30.983 -14.354 -54.881 1.00 72.50 186 ASN A N 1
ATOM 1457 C CA . ASN A 1 186 ? 30.018 -14.117 -53.814 1.00 72.50 186 ASN A CA 1
ATOM 1458 C C . ASN A 1 186 ? 30.691 -14.391 -52.466 1.00 72.50 186 ASN A C 1
ATOM 1460 O O . ASN A 1 186 ? 31.212 -15.485 -52.248 1.00 72.50 186 ASN A O 1
ATOM 1464 N N . SER A 1 187 ? 30.652 -13.421 -51.553 1.00 77.38 187 SER A N 1
ATOM 1465 C CA . SER A 1 187 ? 31.111 -13.599 -50.174 1.00 77.38 187 SER A CA 1
ATOM 1466 C C . SER A 1 187 ? 30.042 -13.150 -49.181 1.00 77.38 187 SER A C 1
ATOM 1468 O O . SER A 1 187 ? 29.249 -12.239 -49.437 1.00 77.38 187 SER A O 1
ATOM 1470 N N . VAL A 1 188 ? 29.993 -13.844 -48.044 1.00 80.81 188 VAL A N 1
ATOM 1471 C CA . VAL A 1 188 ? 29.105 -13.535 -46.923 1.00 80.81 188 VAL A CA 1
ATOM 1472 C C . VAL A 1 188 ? 29.983 -13.238 -45.719 1.00 80.81 188 VAL A C 1
ATOM 1474 O O . VAL A 1 188 ? 30.776 -14.086 -45.317 1.00 80.81 188 VAL A O 1
ATOM 1477 N N . SER A 1 189 ? 29.835 -12.046 -45.150 1.00 81.69 189 SER A N 1
ATOM 1478 C CA . SER A 1 189 ? 30.514 -11.645 -43.917 1.00 81.69 189 SER A CA 1
ATOM 1479 C C . SER A 1 189 ? 29.500 -11.512 -42.785 1.00 81.69 189 SER A C 1
ATOM 1481 O O . SER A 1 189 ? 28.377 -11.048 -43.001 1.00 81.69 189 SER A O 1
ATOM 1483 N N . TYR A 1 190 ? 29.896 -11.924 -41.583 1.00 84.00 190 TYR A N 1
ATOM 1484 C CA . TYR A 1 190 ? 29.101 -11.788 -40.368 1.00 84.00 190 TYR A CA 1
ATOM 1485 C C . TYR A 1 190 ? 29.821 -10.836 -39.419 1.00 84.00 190 TYR A C 1
ATOM 1487 O O . TYR A 1 190 ? 30.994 -11.043 -39.113 1.00 84.00 190 TYR A O 1
ATOM 1495 N N . SER A 1 191 ? 29.121 -9.814 -38.937 1.00 84.19 191 SER A N 1
ATOM 1496 C CA . SER A 1 191 ? 29.597 -8.970 -37.843 1.00 84.19 191 SER A CA 1
ATOM 1497 C C . SER A 1 191 ? 28.651 -9.069 -36.654 1.00 84.19 191 SER A C 1
ATOM 1499 O O . SER A 1 191 ? 27.428 -9.038 -36.803 1.00 84.19 191 SER A O 1
ATOM 1501 N N . GLU A 1 192 ? 29.223 -9.219 -35.464 1.00 87.50 192 GLU A N 1
ATOM 1502 C CA . GLU A 1 192 ? 28.491 -9.271 -34.201 1.00 87.50 192 GLU A CA 1
ATOM 1503 C C . GLU A 1 192 ? 28.698 -7.971 -33.435 1.00 87.50 192 GLU A C 1
ATOM 1505 O O . GLU A 1 192 ? 29.816 -7.480 -33.309 1.00 87.50 192 GLU A O 1
ATOM 1510 N N . THR A 1 193 ? 27.605 -7.385 -32.957 1.00 89.31 193 THR A N 1
ATOM 1511 C CA . THR A 1 193 ? 27.629 -6.165 -32.147 1.00 89.31 193 THR A CA 1
ATOM 1512 C C . THR A 1 193 ? 26.737 -6.353 -30.933 1.00 89.31 193 THR A C 1
ATOM 1514 O O . THR A 1 193 ? 25.586 -6.771 -31.064 1.00 89.31 193 THR A O 1
ATOM 1517 N N . GLU A 1 194 ? 27.253 -6.044 -29.749 1.00 92.69 194 GLU A N 1
ATOM 1518 C CA . GLU A 1 194 ? 26.460 -6.011 -28.522 1.00 92.69 194 GLU A CA 1
ATOM 1519 C C . GLU A 1 194 ? 25.872 -4.607 -28.332 1.00 92.69 194 GLU A C 1
ATOM 1521 O O . GLU A 1 194 ? 26.566 -3.605 -28.505 1.00 92.69 194 GLU A O 1
ATOM 1526 N N . GLN A 1 195 ? 24.580 -4.523 -28.017 1.00 92.38 195 GLN A N 1
ATOM 1527 C CA . GLN A 1 195 ? 23.871 -3.260 -27.810 1.00 92.38 195 GLN A CA 1
ATOM 1528 C C . GLN A 1 195 ? 23.057 -3.308 -26.517 1.00 92.38 195 GLN A C 1
ATOM 1530 O O . GLN A 1 195 ? 22.375 -4.294 -26.234 1.00 92.38 195 GLN A O 1
ATOM 1535 N N . ARG A 1 196 ? 23.102 -2.219 -25.743 1.00 93.38 196 ARG A N 1
ATOM 1536 C CA . ARG A 1 196 ? 22.255 -2.026 -24.560 1.00 93.38 196 ARG A CA 1
ATOM 1537 C C . ARG A 1 196 ? 20.804 -1.802 -24.996 1.00 93.38 196 ARG A C 1
ATOM 1539 O O . ARG A 1 196 ? 20.541 -0.968 -25.859 1.00 93.38 196 ARG A O 1
ATOM 1546 N N . ARG A 1 197 ? 19.865 -2.500 -24.362 1.00 94.12 197 ARG A N 1
ATOM 1547 C CA . ARG A 1 197 ? 18.414 -2.373 -24.563 1.00 94.12 197 ARG A CA 1
ATOM 1548 C C . ARG A 1 197 ? 17.725 -2.351 -23.201 1.00 94.12 197 ARG A C 1
ATOM 1550 O O . ARG A 1 197 ? 18.192 -3.021 -22.290 1.00 94.12 197 ARG A O 1
ATOM 1557 N N . ALA A 1 198 ? 16.628 -1.615 -23.040 1.00 95.19 198 ALA A N 1
ATOM 1558 C CA . ALA A 1 198 ? 15.782 -1.777 -21.853 1.00 95.19 198 ALA A CA 1
ATOM 1559 C C . ALA A 1 198 ? 15.344 -3.247 -21.715 1.00 95.19 198 ALA A C 1
ATOM 1561 O O . ALA A 1 198 ? 15.178 -3.931 -22.732 1.00 95.19 198 ALA A O 1
ATOM 1562 N N . LEU A 1 199 ? 15.179 -3.749 -20.488 1.00 94.69 199 LEU A N 1
ATOM 1563 C CA . LEU A 1 199 ? 14.714 -5.124 -20.270 1.00 94.69 199 LEU A CA 1
ATOM 1564 C C . LEU A 1 199 ? 13.334 -5.323 -20.913 1.00 94.69 199 LEU A C 1
ATOM 1566 O O . LEU A 1 199 ? 13.140 -6.245 -21.706 1.00 94.69 199 LEU A O 1
ATOM 1570 N N . MET A 1 200 ? 12.432 -4.376 -20.666 1.00 95.56 200 MET A N 1
ATOM 1571 C CA . MET A 1 200 ? 11.187 -4.196 -21.407 1.00 95.56 200 MET A CA 1
ATOM 1572 C C . MET A 1 200 ? 11.085 -2.744 -21.849 1.00 95.56 200 MET A C 1
ATOM 1574 O O . MET A 1 200 ? 11.331 -1.845 -21.056 1.00 95.56 200 MET A O 1
ATOM 1578 N N . LEU A 1 201 ? 10.726 -2.513 -23.108 1.00 95.62 201 LEU A N 1
ATOM 1579 C CA . LEU A 1 201 ? 10.485 -1.164 -23.614 1.00 95.62 201 LEU A CA 1
ATOM 1580 C C . LEU A 1 201 ? 9.142 -0.626 -23.079 1.00 95.62 201 LEU A C 1
ATOM 1582 O O . LEU A 1 201 ? 8.224 -1.419 -22.847 1.00 95.62 201 LEU A O 1
ATOM 1586 N N . PRO A 1 202 ? 8.952 0.703 -22.965 1.00 95.62 202 PRO A N 1
ATOM 1587 C CA . PRO A 1 202 ? 7.691 1.285 -22.497 1.00 95.62 202 PRO A CA 1
ATOM 1588 C C . PRO A 1 202 ? 6.458 0.776 -23.261 1.00 95.62 202 PRO A C 1
ATOM 1590 O O . PRO A 1 202 ? 5.438 0.445 -22.664 1.00 95.62 202 PRO A O 1
ATOM 1593 N N . GLN A 1 203 ? 6.550 0.627 -24.586 1.00 95.12 203 GLN A N 1
ATOM 1594 C CA . GLN A 1 203 ? 5.467 0.069 -25.401 1.00 95.12 203 GLN A CA 1
ATOM 1595 C C . GLN A 1 203 ? 5.201 -1.420 -25.136 1.00 95.12 203 GLN A C 1
ATOM 1597 O O . GLN A 1 203 ? 4.066 -1.863 -25.282 1.00 95.12 203 GLN A O 1
ATOM 1602 N N . GLU A 1 204 ? 6.214 -2.190 -24.729 1.00 94.81 204 GLU A N 1
ATOM 1603 C CA . GLU A 1 204 ? 6.056 -3.605 -24.368 1.00 94.81 204 GLU A CA 1
ATOM 1604 C C . GLU A 1 204 ? 5.359 -3.738 -23.015 1.00 94.81 204 GLU A C 1
ATOM 1606 O O . GLU A 1 204 ? 4.488 -4.590 -22.864 1.00 94.81 204 GLU A O 1
ATOM 1611 N N . LEU A 1 205 ? 5.673 -2.847 -22.067 1.00 94.81 205 LEU A N 1
ATOM 1612 C CA . LEU A 1 205 ? 4.965 -2.748 -20.789 1.00 94.81 205 LEU A CA 1
ATOM 1613 C C . LEU A 1 205 ? 3.484 -2.418 -20.994 1.00 94.81 205 LEU A C 1
ATOM 1615 O O . LEU A 1 205 ? 2.614 -3.083 -20.435 1.00 94.81 205 LEU A O 1
ATOM 1619 N N . LYS A 1 206 ? 3.177 -1.437 -21.848 1.00 93.25 206 LYS A N 1
ATOM 1620 C CA . LYS A 1 206 ? 1.786 -1.088 -22.192 1.00 93.25 206 LYS A CA 1
ATOM 1621 C C . LYS A 1 206 ? 1.060 -2.234 -22.906 1.00 93.25 206 LYS A C 1
ATOM 1623 O O . LYS A 1 206 ? -0.145 -2.399 -22.735 1.00 93.25 206 LYS A O 1
ATOM 1628 N N . ALA A 1 207 ? 1.787 -3.042 -23.678 1.00 94.25 207 ALA A N 1
ATOM 1629 C CA . ALA A 1 207 ? 1.249 -4.181 -24.419 1.00 94.25 207 ALA A CA 1
ATOM 1630 C C . ALA A 1 207 ? 1.146 -5.485 -23.601 1.00 94.25 207 ALA A C 1
ATOM 1632 O O . ALA A 1 207 ? 0.690 -6.490 -24.144 1.00 94.25 207 ALA A O 1
ATOM 1633 N N . MET A 1 208 ? 1.521 -5.499 -22.311 1.00 94.25 208 MET A N 1
ATOM 1634 C CA . MET A 1 208 ? 1.417 -6.700 -21.460 1.00 94.25 208 MET A CA 1
ATOM 1635 C C . MET A 1 208 ? -0.013 -7.241 -21.348 1.00 94.25 208 MET A C 1
ATOM 1637 O O . MET A 1 208 ? -0.204 -8.438 -21.125 1.00 94.25 208 MET A O 1
ATOM 1641 N N . GLY A 1 209 ? -1.009 -6.373 -21.530 1.00 91.00 209 GLY A N 1
ATOM 1642 C CA . GLY A 1 209 ? -2.417 -6.721 -21.404 1.00 91.00 209 GLY A CA 1
ATOM 1643 C C . GLY A 1 209 ? -2.871 -6.822 -19.949 1.00 91.00 209 GLY A C 1
ATOM 1644 O O . GLY A 1 209 ? -2.150 -6.483 -19.011 1.00 91.00 209 GLY A O 1
ATOM 1645 N N . PHE A 1 210 ? -4.116 -7.258 -19.761 1.00 91.25 210 PHE A N 1
ATOM 1646 C CA . PHE A 1 210 ? -4.731 -7.324 -18.437 1.00 91.25 210 PHE A CA 1
ATOM 1647 C C . PHE A 1 210 ? -4.281 -8.542 -17.625 1.00 91.25 210 PHE A C 1
ATOM 1649 O O . PHE A 1 210 ? -4.239 -8.453 -16.402 1.00 91.25 210 PHE A O 1
ATOM 1656 N N . ASP A 1 211 ? -3.932 -9.646 -18.284 1.00 94.44 211 ASP A N 1
ATOM 1657 C CA . ASP A 1 211 ? -3.696 -10.943 -17.637 1.00 94.44 211 ASP A CA 1
ATOM 1658 C C . ASP A 1 211 ? -2.269 -11.133 -17.121 1.00 94.44 211 ASP A C 1
ATOM 1660 O O . ASP A 1 211 ? -1.991 -12.140 -16.481 1.00 94.44 211 ASP A O 1
ATOM 1664 N N . LYS A 1 212 ? -1.364 -10.184 -17.378 1.00 95.81 212 LYS A N 1
ATOM 1665 C CA . LYS A 1 212 ? 0.041 -10.260 -16.965 1.00 95.81 212 LYS A CA 1
ATOM 1666 C C . LYS A 1 212 ? 0.406 -9.163 -15.977 1.00 95.81 212 LYS A C 1
ATOM 1668 O O . LYS A 1 212 ? -0.178 -8.077 -15.973 1.00 95.81 212 LYS A O 1
ATOM 1673 N N . GLU A 1 213 ? 1.404 -9.453 -15.163 1.00 95.94 213 GLU A N 1
ATOM 1674 C CA . GLU A 1 213 ? 2.024 -8.527 -14.224 1.00 95.94 213 GLU A CA 1
ATOM 1675 C C . GLU A 1 213 ? 3.534 -8.755 -14.194 1.00 95.94 213 GLU A C 1
ATOM 1677 O O . GLU A 1 213 ? 4.023 -9.836 -14.527 1.00 95.94 213 GLU A O 1
ATOM 1682 N N . VAL A 1 214 ? 4.273 -7.724 -13.802 1.00 95.69 214 VAL A N 1
ATOM 1683 C CA . VAL A 1 214 ? 5.701 -7.837 -13.512 1.00 95.69 214 VAL A CA 1
ATOM 1684 C C . VAL A 1 214 ? 5.897 -7.546 -12.043 1.00 95.69 214 VAL A C 1
ATOM 1686 O O . VAL A 1 214 ? 5.406 -6.528 -11.563 1.00 95.69 214 VAL A O 1
ATOM 1689 N N . PHE A 1 215 ? 6.631 -8.392 -11.330 1.00 95.00 215 PHE A N 1
ATOM 1690 C CA . PHE A 1 215 ? 7.018 -8.084 -9.962 1.00 95.00 215 PHE A CA 1
ATOM 1691 C C . PHE A 1 215 ? 8.532 -8.049 -9.776 1.00 95.00 215 PHE A C 1
ATOM 1693 O O . PHE A 1 215 ? 9.294 -8.769 -10.427 1.00 95.00 215 PHE A O 1
ATOM 1700 N N . LEU A 1 216 ? 8.952 -7.185 -8.859 1.00 93.50 216 LEU A N 1
ATOM 1701 C CA . LEU A 1 216 ? 10.307 -7.088 -8.347 1.00 93.50 216 LEU A CA 1
ATOM 1702 C C . LEU A 1 216 ? 10.253 -7.437 -6.866 1.00 93.50 216 LEU A C 1
ATOM 1704 O O . LEU A 1 216 ? 9.409 -6.916 -6.139 1.00 93.50 216 LEU A O 1
ATOM 1708 N N . TYR A 1 217 ? 11.140 -8.323 -6.429 1.00 94.06 217 TYR A N 1
ATOM 1709 C CA . TYR A 1 217 ? 11.233 -8.721 -5.032 1.00 94.06 217 TYR A CA 1
ATOM 1710 C C . TYR A 1 217 ? 12.682 -8.690 -4.566 1.00 94.06 217 TYR A C 1
ATOM 1712 O O . TYR A 1 217 ? 13.564 -9.239 -5.231 1.00 94.06 217 TYR A O 1
ATOM 1720 N N . GLU A 1 218 ? 12.924 -8.081 -3.409 1.00 88.50 218 GLU A N 1
ATOM 1721 C CA . GLU A 1 218 ? 14.236 -8.067 -2.776 1.00 88.50 218 GLU A CA 1
ATOM 1722 C C . GLU A 1 218 ? 14.714 -9.502 -2.504 1.00 88.50 218 GLU A C 1
ATOM 1724 O O . GLU A 1 218 ? 14.086 -10.271 -1.779 1.00 88.50 218 GLU A O 1
ATOM 1729 N N . GLY A 1 219 ? 15.838 -9.875 -3.119 1.00 88.50 219 GLY A N 1
ATOM 1730 C CA . GLY A 1 219 ? 16.401 -11.226 -3.052 1.00 88.50 219 GLY A CA 1
ATOM 1731 C C . GLY A 1 219 ? 16.212 -12.057 -4.323 1.00 88.50 219 GLY A C 1
ATOM 1732 O O . GLY A 1 219 ? 16.869 -13.087 -4.459 1.00 88.50 219 GLY A O 1
ATOM 1733 N N . ILE A 1 220 ? 15.394 -11.608 -5.282 1.00 91.62 220 ILE A N 1
ATOM 1734 C CA . ILE A 1 220 ? 15.365 -12.179 -6.635 1.00 91.62 220 ILE A CA 1
ATOM 1735 C C . ILE A 1 220 ? 16.211 -11.286 -7.557 1.00 91.62 220 ILE A C 1
ATOM 1737 O O . ILE A 1 220 ? 15.980 -10.080 -7.619 1.00 91.62 220 ILE A O 1
ATOM 1741 N N . PRO A 1 221 ? 17.192 -11.843 -8.293 1.00 88.12 221 PRO A N 1
ATOM 1742 C CA . PRO A 1 221 ? 18.155 -11.047 -9.059 1.00 88.12 221 PRO A CA 1
ATOM 1743 C C . PRO A 1 221 ? 17.571 -10.390 -10.316 1.00 88.12 221 PRO A C 1
ATOM 1745 O O . PRO A 1 221 ? 18.239 -9.577 -10.950 1.00 88.12 221 PRO A O 1
ATOM 1748 N N . SER A 1 222 ? 16.370 -10.774 -10.743 1.00 91.12 222 SER A N 1
ATOM 1749 C CA . SER A 1 222 ? 15.764 -10.286 -11.981 1.00 91.12 222 SER A CA 1
ATOM 1750 C C . SER A 1 222 ? 14.260 -10.087 -11.811 1.00 91.12 222 SER A C 1
ATOM 1752 O O . SER A 1 222 ? 13.629 -10.893 -11.123 1.00 91.12 222 SER A O 1
ATOM 1754 N N . PRO A 1 223 ? 13.669 -9.060 -12.447 1.00 93.69 223 PRO A N 1
ATOM 1755 C CA . PRO A 1 223 ? 12.221 -8.910 -12.495 1.00 93.69 223 PRO A CA 1
ATOM 1756 C C . PRO A 1 223 ? 11.549 -10.142 -13.103 1.00 93.69 223 PRO A C 1
ATOM 1758 O O . PRO A 1 223 ? 12.086 -10.761 -14.026 1.00 93.69 223 PRO A O 1
ATOM 1761 N N . VAL A 1 224 ? 10.361 -10.479 -12.608 1.00 95.06 224 VAL A N 1
ATOM 1762 C CA . VAL A 1 224 ? 9.608 -11.655 -13.051 1.00 95.06 224 VAL A CA 1
ATOM 1763 C C . VAL A 1 224 ? 8.331 -11.201 -13.742 1.00 95.06 224 VAL A C 1
ATOM 1765 O O . VAL A 1 224 ? 7.506 -10.532 -13.130 1.00 95.06 224 VAL A O 1
ATOM 1768 N N . LEU A 1 225 ? 8.167 -11.583 -15.010 1.00 95.75 225 LEU A N 1
ATOM 1769 C CA . LEU A 1 225 ? 6.910 -11.459 -15.748 1.00 95.75 225 LEU A CA 1
ATOM 1770 C C . LEU A 1 225 ? 6.077 -12.724 -15.516 1.00 95.75 225 LEU A C 1
ATOM 1772 O O . LEU A 1 225 ? 6.532 -13.823 -15.842 1.00 95.75 225 LEU A O 1
ATOM 1776 N N . CYS A 1 226 ? 4.865 -12.579 -14.989 1.00 95.69 226 CYS A N 1
ATOM 1777 C CA . CYS A 1 226 ? 3.963 -13.694 -14.710 1.00 95.69 226 CYS A CA 1
ATOM 1778 C C . CYS A 1 226 ? 2.508 -13.382 -15.077 1.00 95.69 226 CYS A C 1
ATOM 1780 O O . CYS A 1 226 ? 2.149 -12.252 -15.412 1.00 95.69 226 CYS A O 1
ATOM 1782 N N . GLU A 1 227 ? 1.674 -14.419 -15.056 1.00 95.50 227 GLU A N 1
ATOM 1783 C CA . GLU A 1 227 ? 0.227 -14.301 -15.231 1.00 95.50 227 GLU A CA 1
ATOM 1784 C C . GLU A 1 227 ? -0.447 -13.989 -13.893 1.00 95.50 227 GLU A C 1
ATOM 1786 O O . GLU A 1 227 ? -0.035 -14.482 -12.841 1.00 95.50 227 GLU A O 1
ATOM 1791 N N . LYS A 1 228 ? -1.496 -13.168 -13.939 1.00 94.38 228 LYS 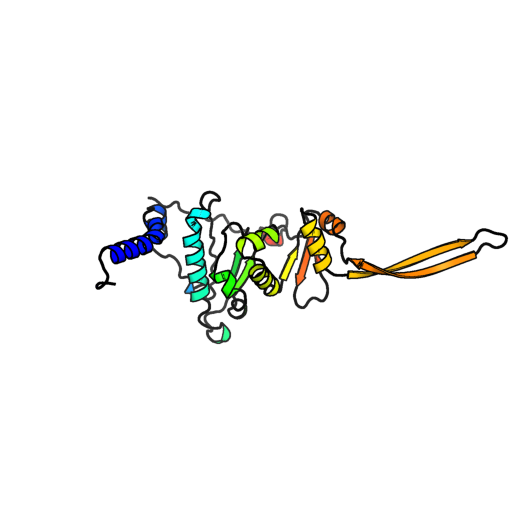A N 1
ATOM 1792 C CA . LYS A 1 228 ? -2.258 -12.774 -12.759 1.00 94.38 228 LYS A CA 1
ATOM 1793 C C . LYS A 1 228 ? -3.079 -13.932 -12.231 1.00 94.38 228 LYS A C 1
ATOM 1795 O O . LYS A 1 228 ? -3.759 -14.639 -12.974 1.00 94.38 228 LYS A O 1
ATOM 1800 N N . ILE A 1 229 ? -3.138 -14.019 -10.910 1.00 92.81 229 ILE A N 1
ATOM 1801 C CA . ILE A 1 229 ? -4.066 -14.915 -10.232 1.00 92.81 229 ILE A CA 1
ATOM 1802 C C . ILE A 1 229 ? -5.455 -14.267 -10.203 1.00 92.81 229 ILE A C 1
ATOM 1804 O O . ILE A 1 229 ? -5.697 -13.300 -9.479 1.00 92.81 229 ILE A O 1
ATOM 1808 N N . LYS A 1 230 ? -6.402 -14.835 -10.954 1.00 93.00 230 LYS A N 1
ATOM 1809 C CA . LYS A 1 230 ? -7.823 -14.466 -10.901 1.00 93.00 230 LYS A CA 1
ATOM 1810 C C . LYS A 1 230 ? -8.572 -15.445 -10.008 1.00 93.00 230 LYS A C 1
ATOM 1812 O O . LYS A 1 230 ? -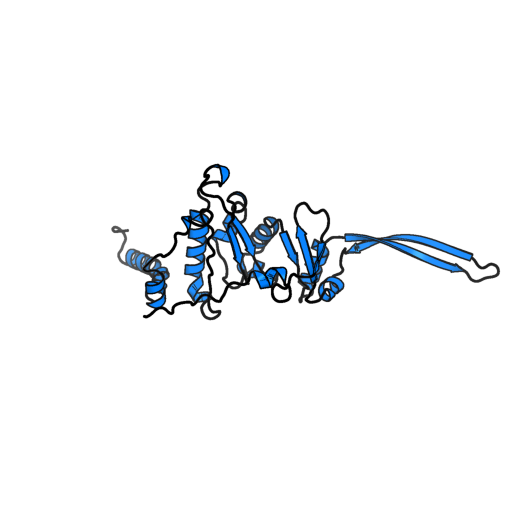8.961 -16.527 -10.438 1.00 93.00 230 LYS A O 1
ATOM 1817 N N . TYR A 1 231 ? -8.803 -15.052 -8.756 1.00 92.38 231 TYR A N 1
ATOM 1818 C CA . TYR A 1 231 ? -9.375 -15.950 -7.743 1.00 92.38 231 TYR A CA 1
ATOM 1819 C C . TYR A 1 231 ? -10.721 -16.583 -8.153 1.00 92.38 231 TYR A C 1
ATOM 1821 O O . TYR A 1 231 ? -11.045 -17.669 -7.683 1.00 92.38 231 TYR A O 1
ATOM 1829 N N . TYR A 1 232 ? -11.506 -15.900 -8.993 1.00 92.62 232 TYR A N 1
ATOM 1830 C CA . TYR A 1 232 ? -12.827 -16.340 -9.448 1.00 92.62 232 TYR A CA 1
ATOM 1831 C C . TYR A 1 232 ? -12.778 -17.324 -10.628 1.00 92.62 232 TYR A C 1
ATOM 1833 O O . TYR A 1 232 ? -13.780 -17.980 -10.896 1.00 92.62 232 TYR A O 1
ATOM 1841 N N . GLU A 1 233 ? -11.638 -17.456 -11.311 1.00 94.19 233 GLU A N 1
ATOM 1842 C CA . GLU A 1 233 ? -11.427 -18.428 -12.400 1.00 94.19 233 GLU A CA 1
ATOM 1843 C C . GLU A 1 233 ? -10.667 -19.676 -11.918 1.00 94.19 233 GLU A C 1
ATOM 1845 O O . GLU A 1 233 ? -10.652 -20.701 -12.595 1.00 94.19 233 GLU A O 1
ATOM 1850 N N . ASP A 1 234 ? -10.054 -19.619 -10.734 1.00 94.00 234 ASP A N 1
ATOM 1851 C CA . ASP A 1 234 ? -9.174 -20.668 -10.227 1.00 94.00 234 ASP A CA 1
ATOM 1852 C C . ASP A 1 234 ? -9.872 -21.557 -9.175 1.00 94.00 234 ASP A C 1
ATOM 1854 O O . ASP A 1 234 ? -10.293 -21.123 -8.094 1.00 94.00 234 ASP A O 1
ATOM 1858 N N . ALA A 1 235 ? -9.960 -22.856 -9.483 1.00 94.25 235 ALA A N 1
ATOM 1859 C CA . ALA A 1 235 ? -10.552 -23.888 -8.632 1.00 94.25 235 ALA A CA 1
ATOM 1860 C C . ALA A 1 235 ? -9.898 -23.992 -7.239 1.00 94.25 235 ALA A C 1
ATOM 1862 O O . ALA A 1 235 ? -10.550 -24.395 -6.273 1.00 94.25 235 ALA A O 1
ATOM 1863 N N . TYR A 1 236 ? -8.613 -23.658 -7.114 1.00 93.88 236 TYR A N 1
ATOM 1864 C CA . TYR A 1 236 ? -7.888 -23.658 -5.847 1.00 93.88 236 TYR A CA 1
ATOM 1865 C C . TYR A 1 236 ? -8.404 -22.574 -4.890 1.00 93.88 236 TYR A C 1
ATOM 1867 O O . TYR A 1 236 ? -8.524 -22.821 -3.686 1.00 93.88 236 TYR A O 1
ATOM 1875 N N . PHE A 1 237 ? -8.752 -21.394 -5.414 1.00 94.50 237 PHE A N 1
ATOM 1876 C CA . PHE A 1 237 ? -9.256 -20.272 -4.617 1.00 94.50 237 PHE A CA 1
ATOM 1877 C C . PHE A 1 237 ? -10.770 -20.318 -4.428 1.00 94.50 237 PHE A C 1
ATOM 1879 O O . PHE A 1 237 ? -11.244 -20.105 -3.312 1.00 94.50 237 PHE A O 1
ATOM 1886 N N . THR A 1 238 ? -11.532 -20.667 -5.465 1.00 94.50 238 THR A N 1
ATOM 1887 C CA . THR A 1 238 ? -13.002 -20.753 -5.380 1.00 94.50 238 THR A CA 1
ATOM 1888 C C . THR A 1 238 ? -13.480 -21.749 -4.317 1.00 94.50 238 THR A C 1
ATOM 1890 O O . THR A 1 238 ? -14.441 -21.468 -3.606 1.00 94.50 238 THR A O 1
ATOM 1893 N N . LYS A 1 239 ? -12.758 -22.859 -4.099 1.00 95.00 239 LYS A N 1
ATOM 1894 C CA . LYS A 1 239 ? -13.035 -23.831 -3.016 1.00 95.00 239 LYS A CA 1
ATOM 1895 C C . LYS A 1 239 ? -12.896 -23.265 -1.597 1.00 95.00 239 LYS A C 1
ATOM 1897 O O . LYS A 1 239 ? -13.330 -23.907 -0.645 1.00 95.00 239 LYS A O 1
ATOM 1902 N N . ARG A 1 240 ? -12.258 -22.104 -1.435 1.00 92.25 240 ARG A N 1
ATOM 1903 C CA . ARG A 1 240 ? -12.038 -21.431 -0.143 1.00 92.25 240 ARG A CA 1
ATOM 1904 C C . ARG A 1 240 ? -12.998 -20.272 0.094 1.00 92.25 240 ARG A C 1
ATOM 1906 O O . ARG A 1 240 ? -12.901 -19.623 1.134 1.00 92.25 240 ARG A O 1
ATOM 1913 N N . LEU A 1 241 ? -13.890 -19.989 -0.857 1.00 90.31 241 LEU A N 1
ATOM 1914 C CA . LEU A 1 241 ? -14.873 -18.926 -0.717 1.00 90.31 241 LEU A CA 1
ATOM 1915 C C . LEU A 1 241 ? -15.824 -19.256 0.430 1.00 90.31 241 LEU A C 1
ATOM 1917 O O . LEU A 1 241 ? -16.459 -20.309 0.462 1.00 90.31 241 LEU A O 1
ATOM 1921 N N . LEU A 1 242 ? -15.909 -18.329 1.377 1.00 89.25 242 LEU A N 1
ATOM 1922 C CA . LEU A 1 242 ? -16.876 -18.396 2.457 1.00 89.25 242 LEU A CA 1
ATOM 1923 C C . LEU A 1 242 ? -18.191 -17.742 2.010 1.00 89.25 242 LEU A C 1
ATOM 1925 O O . LEU A 1 242 ? -18.169 -16.822 1.185 1.00 89.25 242 LEU A O 1
ATOM 1929 N N . PRO A 1 243 ? -19.339 -18.176 2.557 1.00 89.31 243 PRO A N 1
ATOM 1930 C CA . PRO A 1 243 ? -20.606 -17.492 2.343 1.00 89.31 243 PRO A CA 1
ATOM 1931 C C . PRO A 1 243 ? -20.527 -16.016 2.742 1.00 89.31 243 PRO A C 1
ATOM 1933 O O . PRO A 1 243 ? -19.809 -15.642 3.674 1.00 89.31 243 PRO A O 1
ATOM 1936 N N . LYS A 1 244 ? -21.311 -15.173 2.063 1.00 87.38 244 LYS A N 1
ATOM 1937 C CA . LYS A 1 244 ? -21.440 -13.755 2.411 1.00 87.38 244 LYS A CA 1
ATOM 1938 C C . LYS A 1 244 ? -21.902 -13.614 3.865 1.00 87.38 244 LYS A C 1
ATOM 1940 O O . LYS A 1 244 ? -22.937 -14.159 4.243 1.00 87.38 244 LYS A O 1
ATOM 1945 N N . VAL A 1 245 ? -21.171 -12.826 4.650 1.00 85.19 245 VAL A N 1
ATOM 1946 C CA . VAL A 1 245 ? -21.575 -12.460 6.012 1.00 85.19 245 VAL A CA 1
ATOM 1947 C C . VAL A 1 245 ? -22.693 -11.418 5.945 1.00 85.19 245 VAL A C 1
ATOM 1949 O O . VAL A 1 245 ? -22.610 -10.446 5.190 1.00 85.19 245 VAL A O 1
ATOM 1952 N N . SER A 1 246 ? -23.754 -11.611 6.727 1.00 84.88 246 SER A N 1
ATOM 1953 C CA . SER A 1 246 ? -24.813 -10.615 6.885 1.00 84.88 246 SER A CA 1
ATOM 1954 C C . SER A 1 246 ? -24.304 -9.441 7.723 1.00 84.88 246 SER A C 1
ATOM 1956 O O . SER A 1 246 ? -24.018 -9.609 8.908 1.00 84.88 246 SER A O 1
ATOM 1958 N N . VAL A 1 247 ? -24.218 -8.253 7.126 1.00 80.81 247 VAL A N 1
ATOM 1959 C CA . VAL A 1 247 ? -23.908 -7.016 7.853 1.00 80.81 247 VAL A CA 1
ATOM 1960 C C . VAL A 1 247 ? -25.211 -6.474 8.428 1.00 80.81 247 VAL A C 1
ATOM 1962 O O . VAL A 1 247 ? -26.126 -6.143 7.673 1.00 80.81 247 VAL A O 1
ATOM 1965 N N . GLN A 1 248 ? -25.320 -6.428 9.756 1.00 79.62 248 GLN A N 1
ATOM 1966 C CA . GLN A 1 248 ? -26.495 -5.862 10.415 1.00 79.62 248 GLN A CA 1
ATOM 1967 C C . GLN A 1 248 ? -26.503 -4.344 10.229 1.00 79.62 248 GLN A C 1
ATOM 1969 O O . GLN A 1 248 ? -25.497 -3.675 10.457 1.00 79.62 248 GLN A O 1
ATOM 1974 N N . THR A 1 249 ? -27.638 -3.795 9.805 1.00 80.12 249 THR A N 1
ATOM 1975 C CA . THR A 1 249 ? -27.828 -2.345 9.753 1.00 80.12 249 THR A CA 1
ATOM 1976 C C . THR A 1 249 ? -28.012 -1.818 11.172 1.00 80.12 249 THR A C 1
ATOM 1978 O O . THR A 1 249 ? -28.793 -2.385 11.941 1.00 80.12 249 THR A O 1
ATOM 1981 N N . LEU A 1 250 ? -27.308 -0.737 11.514 1.00 74.00 250 LEU A N 1
ATOM 1982 C CA . LEU A 1 250 ? -27.521 -0.037 12.777 1.00 74.00 250 LEU A CA 1
ATOM 1983 C C . LEU A 1 250 ? -28.980 0.436 12.840 1.00 74.00 250 LEU A C 1
ATOM 1985 O O . LEU A 1 250 ? -29.458 1.112 11.930 1.00 74.00 250 LEU A O 1
ATOM 1989 N N . LYS A 1 251 ? -29.692 0.038 13.897 1.00 73.12 251 LYS A N 1
ATOM 1990 C CA . LYS A 1 251 ? -31.033 0.545 14.201 1.00 73.12 251 LYS A CA 1
ATOM 1991 C C . LYS A 1 251 ? -30.850 1.834 14.994 1.00 73.12 251 LYS A C 1
ATOM 1993 O O . LYS A 1 251 ? -30.562 1.762 16.185 1.00 73.12 251 LYS A O 1
ATOM 1998 N N . ILE A 1 252 ? -30.941 2.965 14.307 1.00 65.88 252 ILE A N 1
ATOM 1999 C CA . ILE A 1 252 ? -30.808 4.314 14.867 1.00 65.88 252 ILE A CA 1
ATOM 2000 C C . ILE A 1 252 ? -32.124 5.039 14.630 1.00 65.88 252 ILE A C 1
ATOM 2002 O O . ILE A 1 252 ? -32.665 4.879 13.510 1.00 65.88 252 ILE A O 1
#

Nearest PDB structures (foldseek):
  1e9s-assembly1_F  TM=8.295E-01  e=1.629E-08  Escherichia coli
  1e9s-assembly1_E  TM=7.874E-01  e=2.921E-08  Escherichia coli
  1e9s-assembly1_G  TM=7.798E-01  e=3.911E-08  Escherichia coli
  1e9s-assembly1_B  TM=8.136E-01  e=1.186E-07  Escherichia coli
  1e9s-assembly2_K  TM=7.825E-01  e=1.498E-07  Escherichia coli

pLDDT: mean 89.18, std 7.08, range [54.94, 97.31]

Sequence (252 aa):
LLSQAEETFASIMGTFKEPLNQFINPILDAATSGNDFLLTDVRKKKLSIYIGIQPNKLAESRLLINLLFSQLINLNTKELPQNNPALKHQCLLLMDEFTSIGRVDIIASAVSYMAGYNIRLLPIIQSMAQLDATYGKDVSRTIITNHALQIVYAPREQQDANDYSDMLGYTTVRKKNKSHTSGKQNSVSYSETEQRRALMLPQELKAMGFDKEVFLYEGIPSPVLCEKIKYYEDAYFTKRLLPKVSVQTLKI

Secondary structure (DSSP, 8-state):
-TTS-HHHHHHHHHHHHGGGGGGGSHHHHHHHS--SS-GGGTTTS---------GGGHHHHHHHHHHHHHHHHHHHSSS-GGG-TT--S-EEEEETTTTTT---HHHHHHTTTGGGGTEEEEE--S-HHHHHHHH-HHHHHHHHHH-SEEEE---SSHHHHHHHHHHH-EEEEEEEEEEEE-SSS-EEEEEEEEEEEESS-HHHHHTT-SSEEEEEETT-SS-EEEE---TTT-HHHHTTPPPPP--PPP--

Radius of gyration: 26.64 Å; Cα contacts (8 Å, |Δi|>4): 271; chains: 1; bounding box: 64×59×94 Å